Protein AF-A0A954BVC9-F1 (afdb_monomer)

Foldseek 3Di:
DDDDDDPPPVVCVVVVVPDDPDPADLQQQLVVLQVVLVVCVVVVNLVSSLVSLVVSFVSLWDDPPPPDFGRQQQSSLLSNLQSCVLVVNLVSSVVSLVSNLPAPCPVLFWHNVPPSSDSVNSNQFQEKEKEFAFWAWFWFQDFVQSQATAIGAGDDQFQWKWKDKQNHTPGTWTFRGFRSCSVQDRRNHGDVSCVVGQHPPVVVDPPHAQNPPVVVVVVVVPPDDADPVRDDDPDDPCPDDCPVRHDVRVPDNDNDDRDHDRVHGRTITIDTDHDDAAKMFMKMWTAGSVRHTPVVLIDTRDIWGRHPGHHTYHYHYSCPDDDPPPPVVVVVPPPCPPDD

Sequence (340 aa):
MNHGKGGGVASAYFFSERQKFWMGDPYERAYNSWYLGMLYFELGNREDAMACFKNAMFVDTGDIEAGQYAADWVPAFIMRTRCFLDRGDEDGAKMVLDELNRLPKDEANFDPDCPWFTLDAQRDANTVMMIELGEGPYFTAEGNYGSVRATNQGEYAESLAQVWVDGEPLGQAYRIGDTFFQAITRGGRVMDDILKGKAIAKTAGIVTGAAAMHVGRKLLEHGAKKDSKGNVIAGAVVLGVGAAVLLASLLMNAEADTRGDVLLPGETHLMMAKLPPGKHTVEVRYYDGYGRELRDMRQQNVPLEVPERGDATLLLRSKPRYVVPDSDVWRNENPYAGMK

Radius of gyration: 23.52 Å; Cα contacts (8 Å, |Δi|>4): 548; chains: 1; bounding box: 84×61×71 Å

pLDDT: mean 70.05, std 26.4, range [23.83, 98.38]

Solvent-accessible surface area (backbone atoms only — not comparable to full-atom values): 19659 Å² total; per-residue (Å²): 136,89,84,90,85,86,75,72,63,65,59,54,55,67,60,57,73,80,66,65,78,84,77,65,58,47,47,57,43,15,49,54,28,34,55,53,13,51,53,27,45,76,73,66,38,43,68,63,12,34,52,22,14,51,47,15,40,54,49,31,30,47,77,81,87,76,81,77,59,54,50,69,63,41,64,29,49,56,54,35,27,49,42,23,50,69,71,69,34,58,68,61,21,44,54,45,39,55,52,62,69,67,45,84,72,47,65,76,39,25,49,75,82,45,72,69,70,37,66,68,52,47,69,63,34,39,33,42,36,42,39,30,34,53,34,14,36,48,51,43,57,35,70,55,83,27,40,29,50,30,68,38,74,41,82,58,66,65,47,49,42,36,38,27,49,76,86,43,79,76,45,73,39,37,45,37,30,26,40,40,51,40,70,51,24,41,31,84,38,70,38,66,64,52,75,76,38,72,40,77,62,71,79,89,64,84,59,53,58,63,61,44,64,66,53,53,54,57,56,63,74,73,66,82,81,73,53,101,80,74,56,85,74,89,67,80,81,84,72,88,91,67,78,79,65,64,69,72,45,77,76,54,93,50,72,34,79,45,82,74,69,68,84,41,41,23,29,38,23,44,40,72,39,69,70,75,62,43,84,45,33,36,32,41,43,33,18,28,59,83,71,48,71,41,72,91,45,45,44,69,74,41,79,41,66,31,48,93,69,61,71,23,77,43,81,45,52,55,66,83,70,83,70,80,76,90,47,84,72,56,72,82,66,53,89,66,82,77,78,126

Mean predicted aligned error: 13.94 Å

Structure (mmCIF, N/CA/C/O backbone):
data_AF-A0A954BVC9-F1
#
_entry.id   AF-A0A954BVC9-F1
#
loop_
_atom_site.group_PDB
_atom_site.id
_atom_site.type_symbol
_atom_site.label_atom_id
_atom_site.label_alt_id
_atom_site.label_comp_id
_atom_site.label_asym_id
_atom_site.label_entity_id
_atom_site.label_seq_id
_atom_site.pdbx_PDB_ins_code
_atom_site.Cartn_x
_atom_site.Cartn_y
_atom_site.Cartn_z
_atom_site.occupancy
_atom_site.B_iso_or_equiv
_atom_site.auth_seq_id
_atom_site.auth_comp_id
_atom_site.auth_asym_id
_atom_site.auth_atom_id
_atom_site.pdbx_PDB_model_num
ATOM 1 N N . MET A 1 1 ? 61.326 -1.886 -11.639 1.00 30.00 1 MET A N 1
ATOM 2 C CA . MET A 1 1 ? 60.544 -2.110 -12.874 1.00 30.00 1 MET A CA 1
ATOM 3 C C . MET A 1 1 ? 60.195 -3.589 -12.969 1.00 30.00 1 MET A C 1
ATOM 5 O O . MET A 1 1 ? 61.079 -4.402 -12.759 1.00 30.00 1 MET A O 1
ATOM 9 N N . ASN A 1 2 ? 58.921 -3.869 -13.261 1.00 32.84 2 ASN A N 1
ATOM 10 C CA . ASN A 1 2 ? 58.288 -5.136 -13.660 1.00 32.84 2 ASN A CA 1
ATOM 11 C C . ASN A 1 2 ? 58.394 -6.394 -12.775 1.00 32.84 2 ASN A C 1
ATOM 13 O O . ASN A 1 2 ? 59.337 -7.166 -12.879 1.00 32.84 2 ASN A O 1
ATOM 17 N N . HIS A 1 3 ? 57.278 -6.705 -12.104 1.00 29.08 3 HIS A N 1
ATOM 18 C CA . HIS A 1 3 ? 56.750 -8.071 -12.041 1.00 29.08 3 HIS A CA 1
ATOM 19 C C . HIS A 1 3 ? 55.287 -8.064 -12.503 1.00 29.08 3 HIS A C 1
ATOM 21 O O . HIS A 1 3 ? 54.451 -7.356 -11.945 1.00 29.08 3 HIS A O 1
ATOM 27 N N . GLY A 1 4 ? 55.007 -8.819 -13.567 1.00 34.09 4 GLY A N 1
ATOM 28 C CA . GLY A 1 4 ? 53.690 -8.932 -14.182 1.00 34.09 4 GLY A CA 1
ATOM 29 C C . GLY A 1 4 ? 52.693 -9.691 -13.305 1.00 34.09 4 GLY A C 1
ATOM 30 O O . GLY A 1 4 ? 52.981 -10.775 -12.806 1.00 34.09 4 GLY A O 1
ATOM 31 N N . LYS A 1 5 ? 51.493 -9.124 -13.167 1.00 34.28 5 LYS A N 1
ATOM 32 C CA . LYS A 1 5 ? 50.284 -9.788 -12.669 1.00 34.28 5 LYS A CA 1
ATOM 33 C C . LYS A 1 5 ? 49.179 -9.570 -13.700 1.00 34.28 5 LYS A C 1
ATOM 35 O O . LYS A 1 5 ? 48.555 -8.519 -13.716 1.00 34.28 5 LYS A O 1
ATOM 40 N N . GLY A 1 6 ? 48.974 -10.552 -14.574 1.00 32.56 6 GLY A N 1
ATOM 41 C CA . GLY A 1 6 ? 47.955 -10.507 -15.632 1.00 32.56 6 GLY A CA 1
ATOM 42 C C . GLY A 1 6 ? 47.095 -11.768 -15.734 1.00 32.56 6 GLY A C 1
ATOM 43 O O . GLY A 1 6 ? 46.446 -11.961 -16.750 1.00 32.56 6 GLY A O 1
ATOM 44 N N . GLY A 1 7 ? 47.109 -12.648 -14.724 1.00 29.69 7 GLY A N 1
ATOM 45 C CA . GLY A 1 7 ? 46.443 -13.960 -14.802 1.00 29.69 7 GLY A CA 1
ATOM 46 C C . GLY A 1 7 ? 45.237 -14.173 -13.881 1.00 29.69 7 GLY A C 1
ATOM 47 O O . GLY A 1 7 ? 44.510 -15.137 -14.073 1.00 29.69 7 GLY A O 1
ATOM 48 N N . GLY A 1 8 ? 45.010 -13.312 -12.880 1.00 30.08 8 GLY A N 1
ATOM 49 C CA . GLY A 1 8 ? 43.996 -13.560 -11.837 1.00 30.08 8 GLY A CA 1
ATOM 50 C C . GLY A 1 8 ? 42.662 -12.831 -12.015 1.00 30.08 8 GLY A C 1
ATOM 51 O O . GLY A 1 8 ? 41.696 -13.164 -11.342 1.00 30.08 8 GLY A O 1
ATOM 52 N N . VAL A 1 9 ? 42.601 -11.829 -12.895 1.00 37.75 9 VAL A N 1
ATOM 53 C CA . VAL A 1 9 ? 41.417 -10.960 -13.013 1.00 37.75 9 VAL A CA 1
ATOM 54 C C . VAL A 1 9 ? 40.436 -11.508 -14.052 1.00 37.75 9 VAL A C 1
ATOM 56 O O . VAL A 1 9 ? 39.234 -11.491 -13.831 1.00 37.75 9 VAL A O 1
ATOM 59 N N . ALA A 1 10 ? 40.934 -12.092 -15.146 1.00 33.12 10 ALA A N 1
ATOM 60 C CA . ALA A 1 10 ? 40.085 -12.621 -16.214 1.00 33.12 10 ALA A CA 1
ATOM 61 C C . ALA A 1 10 ? 39.280 -13.865 -15.787 1.00 33.12 10 ALA A C 1
ATOM 63 O O . ALA A 1 10 ? 38.112 -13.984 -16.140 1.00 33.12 10 ALA A O 1
ATOM 64 N N . SER A 1 11 ? 39.845 -14.763 -14.973 1.00 32.75 11 SER A N 1
ATOM 65 C CA . SER A 1 11 ? 39.117 -15.945 -14.482 1.00 32.75 11 SER A CA 1
ATOM 66 C C . SER A 1 11 ? 38.037 -15.600 -13.449 1.00 32.75 11 SER A C 1
ATOM 68 O O . SER A 1 11 ? 37.001 -16.258 -13.419 1.00 32.75 11 SER A O 1
ATOM 70 N N . ALA A 1 12 ? 38.232 -14.544 -12.651 1.00 32.81 12 ALA A N 1
ATOM 71 C CA . ALA A 1 12 ? 37.236 -14.057 -11.695 1.00 32.81 12 ALA A CA 1
ATOM 72 C C . ALA A 1 12 ? 36.035 -13.377 -12.384 1.00 32.81 12 ALA A C 1
ATOM 74 O O . ALA A 1 12 ? 34.906 -13.501 -11.910 1.00 32.81 12 ALA A O 1
ATOM 75 N N . TYR A 1 13 ? 36.245 -12.734 -13.538 1.00 32.69 13 TYR A N 1
ATOM 76 C CA . TYR A 1 13 ? 35.146 -12.211 -14.358 1.00 32.69 13 TYR A CA 1
ATOM 77 C C . TYR A 1 13 ? 34.365 -13.341 -15.049 1.00 32.69 13 TYR A C 1
ATOM 79 O O . TYR A 1 13 ? 33.143 -13.364 -14.972 1.00 32.69 13 TYR A O 1
ATOM 87 N N . PHE A 1 14 ? 35.045 -14.350 -15.605 1.00 32.62 14 PHE A N 1
ATOM 88 C CA . PHE A 1 14 ? 34.373 -15.448 -16.320 1.00 32.62 14 PHE A CA 1
ATOM 89 C C . PHE A 1 14 ? 33.592 -16.428 -15.424 1.00 32.62 14 PHE A C 1
ATOM 91 O O . PHE A 1 14 ? 32.647 -17.056 -15.898 1.00 32.62 14 PHE A O 1
ATOM 98 N N . PHE A 1 15 ? 33.953 -16.574 -14.142 1.00 29.52 15 PHE A N 1
ATOM 99 C CA . PHE A 1 15 ? 33.220 -17.435 -13.199 1.00 29.52 15 PHE A CA 1
ATOM 100 C C . PHE A 1 15 ? 32.165 -16.700 -12.357 1.00 29.52 15 PHE A C 1
ATOM 102 O O . PHE A 1 15 ? 31.275 -17.359 -11.823 1.00 29.52 15 PHE A O 1
ATOM 109 N N . SER A 1 16 ? 32.218 -15.368 -12.241 1.00 35.84 16 SER A N 1
ATOM 110 C CA . SER A 1 16 ? 31.227 -14.613 -11.450 1.00 35.84 16 SER A CA 1
ATOM 111 C C . SER A 1 16 ? 29.931 -14.318 -12.211 1.00 35.84 16 SER A C 1
ATOM 113 O O . SER A 1 16 ? 28.889 -14.125 -11.588 1.00 35.84 16 SER A O 1
ATOM 115 N N . GLU A 1 17 ? 29.966 -14.344 -13.543 1.00 34.50 17 GLU A N 1
ATOM 116 C CA . GLU A 1 17 ? 28.817 -13.994 -14.387 1.00 34.50 17 GLU A CA 1
ATOM 117 C C . GLU A 1 17 ? 27.830 -15.161 -14.578 1.00 34.50 17 GLU A C 1
ATOM 119 O O . GLU A 1 17 ? 26.647 -14.947 -14.824 1.00 34.50 17 GLU A O 1
ATOM 124 N N . ARG A 1 18 ? 28.275 -16.415 -14.392 1.00 33.53 18 ARG A N 1
ATOM 125 C CA . ARG A 1 18 ? 27.479 -17.613 -14.728 1.00 33.53 18 ARG A CA 1
ATOM 126 C C . ARG A 1 18 ? 26.722 -18.258 -13.560 1.00 33.53 18 ARG A C 1
ATOM 128 O O . ARG A 1 18 ? 26.050 -19.263 -13.767 1.00 33.53 18 ARG A O 1
ATOM 135 N N . GLN A 1 19 ? 26.813 -17.714 -12.343 1.00 39.06 19 GLN A N 1
ATOM 136 C CA . GLN A 1 19 ? 26.130 -18.286 -11.172 1.00 39.06 19 GLN A CA 1
ATOM 137 C C . GLN A 1 19 ? 25.756 -17.244 -10.101 1.00 39.06 19 GLN A C 1
ATOM 139 O O . GLN A 1 19 ? 25.899 -17.479 -8.903 1.00 39.06 19 GLN A O 1
ATOM 144 N N . LYS A 1 20 ? 25.226 -16.079 -10.496 1.00 47.69 20 LYS A N 1
ATOM 145 C CA . LYS A 1 20 ? 24.401 -15.309 -9.554 1.00 47.69 20 LYS A CA 1
ATOM 146 C C . LYS A 1 20 ? 23.067 -16.037 -9.411 1.00 47.69 20 LYS A C 1
ATOM 148 O O . LYS A 1 20 ? 22.270 -16.060 -10.349 1.00 47.69 20 LYS A O 1
ATOM 153 N N . PHE A 1 21 ? 22.832 -16.648 -8.249 1.00 61.22 21 PHE A N 1
ATOM 154 C CA . PHE A 1 21 ? 21.472 -16.990 -7.849 1.00 61.22 21 PHE A CA 1
ATOM 155 C C . PHE A 1 21 ? 20.665 -15.694 -7.895 1.00 61.22 21 PHE A C 1
ATOM 157 O O . PHE A 1 21 ? 21.017 -14.714 -7.236 1.00 61.22 21 PHE A O 1
ATOM 164 N N . TRP A 1 22 ? 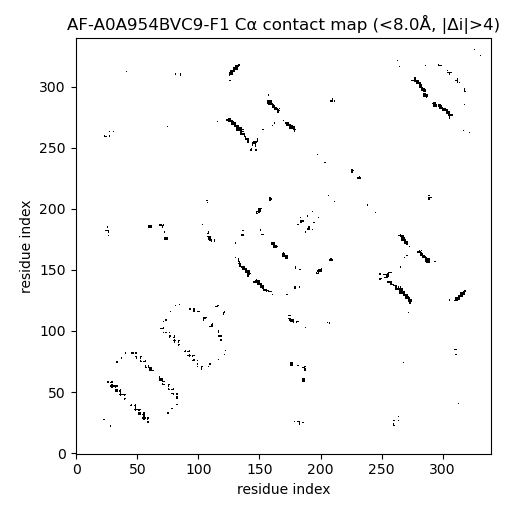19.651 -15.666 -8.752 1.00 64.88 22 TRP A N 1
ATOM 165 C CA . TRP A 1 22 ? 18.712 -14.560 -8.785 1.00 64.88 22 TRP A CA 1
ATOM 166 C C . TRP A 1 22 ? 17.999 -14.548 -7.430 1.00 64.88 22 TRP A C 1
ATOM 168 O O . TRP A 1 22 ? 17.555 -15.598 -6.967 1.00 64.88 22 TRP A O 1
ATOM 178 N N . MET A 1 23 ? 17.936 -13.382 -6.788 1.00 75.12 23 MET A N 1
ATOM 179 C CA . MET A 1 23 ? 17.252 -13.171 -5.500 1.00 75.12 23 MET A CA 1
ATOM 180 C C . MET A 1 23 ? 16.168 -12.090 -5.581 1.00 75.12 23 MET A C 1
ATOM 182 O O . MET A 1 23 ? 15.502 -11.828 -4.582 1.00 75.12 23 MET A O 1
ATOM 186 N N . GLY A 1 24 ? 16.038 -11.447 -6.740 1.00 79.56 24 GLY A N 1
ATOM 187 C CA . GLY A 1 24 ? 15.121 -10.348 -6.992 1.00 79.56 24 GLY A CA 1
ATOM 188 C C . GLY A 1 24 ? 15.798 -9.007 -7.067 1.00 79.56 24 GLY A C 1
ATOM 189 O O . GLY A 1 24 ? 16.790 -8.748 -6.373 1.00 79.56 24 GLY A O 1
ATOM 190 N N . ASP A 1 25 ? 15.225 -8.160 -7.910 1.00 79.56 25 ASP A N 1
ATOM 191 C CA . ASP A 1 25 ? 15.481 -6.735 -7.885 1.00 79.56 25 ASP A CA 1
ATOM 192 C C . ASP A 1 25 ? 15.029 -6.168 -6.521 1.00 79.56 25 ASP A C 1
ATOM 194 O O . ASP A 1 25 ? 14.204 -6.772 -5.821 1.00 79.56 25 ASP A O 1
ATOM 198 N N . PRO A 1 26 ? 15.589 -5.028 -6.076 1.00 83.25 26 PRO A N 1
ATOM 199 C CA . PRO A 1 26 ? 15.303 -4.471 -4.753 1.00 83.25 26 PRO A CA 1
ATOM 200 C C . PRO A 1 26 ? 13.806 -4.339 -4.434 1.00 83.25 26 PRO A C 1
ATOM 202 O O . PRO A 1 26 ? 13.380 -4.779 -3.366 1.00 83.25 26 PRO A O 1
ATOM 205 N N . TYR A 1 27 ? 13.003 -3.835 -5.376 1.00 83.88 27 TYR A N 1
ATOM 206 C CA . TYR A 1 27 ? 11.560 -3.674 -5.188 1.00 83.88 27 TYR A CA 1
ATOM 207 C C . TYR A 1 27 ? 10.840 -5.021 -4.979 1.00 83.88 27 TYR A C 1
ATOM 209 O O . TYR A 1 27 ? 9.998 -5.140 -4.093 1.00 83.88 27 TYR A O 1
ATOM 217 N N . GLU A 1 28 ? 11.221 -6.077 -5.706 1.00 88.44 28 GLU A N 1
ATOM 218 C CA . GLU A 1 28 ? 10.624 -7.419 -5.577 1.00 88.44 28 GLU A CA 1
ATOM 219 C C . GLU A 1 28 ? 10.918 -8.015 -4.201 1.00 88.44 28 GLU A C 1
ATOM 221 O O . GLU A 1 28 ? 10.067 -8.611 -3.541 1.00 88.44 28 GLU A O 1
ATOM 226 N N . ARG A 1 29 ? 12.141 -7.808 -3.715 1.00 89.12 29 ARG A N 1
ATOM 227 C CA . ARG A 1 29 ? 12.549 -8.229 -2.373 1.00 89.12 29 ARG A CA 1
ATOM 228 C C . ARG A 1 29 ? 11.853 -7.419 -1.276 1.00 89.12 29 ARG A C 1
ATOM 230 O O . ARG A 1 29 ? 11.568 -7.977 -0.209 1.00 89.12 29 ARG A O 1
ATOM 237 N N . ALA A 1 30 ? 11.576 -6.138 -1.519 1.00 90.50 30 ALA A N 1
ATOM 238 C CA . ALA A 1 30 ? 10.781 -5.306 -0.621 1.00 90.50 30 ALA A CA 1
ATOM 239 C C . ALA A 1 30 ? 9.335 -5.821 -0.538 1.00 90.50 30 ALA A C 1
ATOM 241 O O . ALA A 1 30 ? 8.859 -6.076 0.571 1.00 90.50 30 ALA A O 1
ATOM 242 N N . TYR A 1 31 ? 8.697 -6.108 -1.679 1.00 93.19 31 TYR A N 1
ATOM 243 C CA . TYR A 1 31 ? 7.374 -6.742 -1.743 1.00 93.19 31 TYR A CA 1
ATOM 244 C C . TYR A 1 31 ? 7.333 -8.086 -1.015 1.00 93.19 31 TYR A C 1
ATOM 246 O O . TYR A 1 31 ? 6.477 -8.289 -0.158 1.00 93.19 31 TYR A O 1
ATOM 254 N N . ASN A 1 32 ? 8.298 -8.974 -1.265 1.00 93.50 32 ASN A N 1
ATOM 255 C CA . ASN A 1 32 ? 8.388 -10.263 -0.572 1.00 93.50 32 ASN A CA 1
ATOM 256 C C . ASN A 1 32 ? 8.467 -10.102 0.952 1.00 93.50 32 ASN A C 1
ATOM 258 O O . ASN A 1 32 ? 7.791 -10.811 1.699 1.00 93.50 32 ASN A O 1
ATOM 262 N N . SER A 1 33 ? 9.266 -9.139 1.420 1.00 94.62 33 SER A N 1
ATOM 263 C CA . SER A 1 33 ? 9.373 -8.834 2.849 1.00 94.62 33 SER A CA 1
ATOM 264 C C . SER A 1 33 ? 8.059 -8.290 3.403 1.00 94.62 33 SER A C 1
ATOM 266 O O . SER A 1 33 ? 7.655 -8.654 4.502 1.00 94.62 33 SER A O 1
ATOM 268 N N . TRP A 1 34 ? 7.362 -7.444 2.652 1.00 96.12 34 TRP A N 1
ATOM 269 C CA . TRP A 1 34 ? 6.094 -6.869 3.081 1.00 96.12 34 TRP A CA 1
ATOM 270 C C . TRP A 1 34 ? 4.953 -7.880 3.099 1.00 96.12 34 TRP A C 1
ATOM 272 O O . TRP A 1 34 ? 4.255 -7.937 4.104 1.00 96.12 34 TRP A O 1
ATOM 282 N N . TYR A 1 35 ?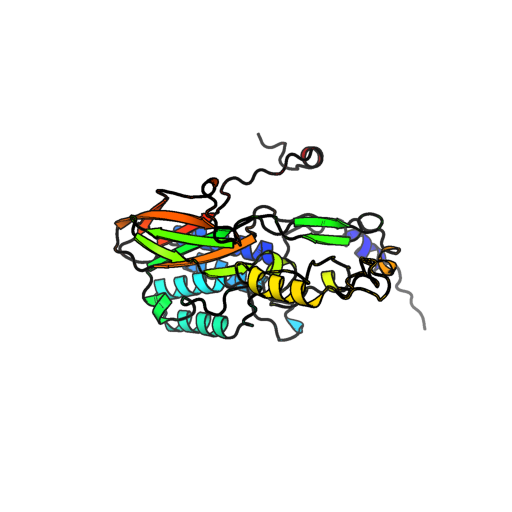 4.807 -8.734 2.082 1.00 96.31 35 TYR A N 1
ATOM 283 C CA . TYR A 1 35 ? 3.818 -9.816 2.103 1.00 96.31 35 TYR A CA 1
ATOM 284 C C . TYR A 1 35 ? 4.049 -10.762 3.280 1.00 96.31 35 TYR A C 1
ATOM 286 O O . TYR A 1 35 ? 3.106 -11.113 3.985 1.00 96.31 35 TYR A O 1
ATOM 294 N N . LEU A 1 36 ? 5.305 -11.125 3.556 1.00 96.12 36 LEU A N 1
ATOM 295 C CA . LEU A 1 36 ? 5.632 -11.912 4.742 1.00 96.12 36 LEU A CA 1
ATOM 296 C C . LEU A 1 36 ? 5.266 -11.167 6.037 1.00 96.12 36 LEU A C 1
ATOM 298 O O . LEU A 1 36 ? 4.715 -11.761 6.963 1.00 96.12 36 LEU A O 1
ATOM 302 N N . GLY A 1 37 ? 5.516 -9.857 6.087 1.00 96.62 37 GLY A N 1
ATOM 303 C CA . GLY A 1 37 ? 5.100 -9.002 7.195 1.00 96.62 37 GLY A CA 1
ATOM 304 C C . GLY A 1 37 ? 3.584 -8.966 7.387 1.00 96.62 37 GLY A C 1
ATOM 305 O O . GLY A 1 37 ? 3.126 -9.069 8.522 1.00 96.62 37 GLY A O 1
ATOM 306 N N . MET A 1 38 ? 2.807 -8.890 6.303 1.00 96.19 38 MET A N 1
ATOM 307 C CA . MET A 1 38 ? 1.342 -8.955 6.332 1.00 96.19 38 MET A CA 1
ATOM 308 C C . MET A 1 38 ? 0.858 -10.286 6.910 1.00 96.19 38 MET A C 1
ATOM 310 O O . MET A 1 38 ? 0.012 -10.280 7.797 1.00 96.19 38 MET A O 1
ATOM 314 N N . LEU A 1 39 ? 1.452 -11.414 6.505 1.00 95.62 39 LEU A N 1
ATOM 315 C CA . LEU A 1 39 ? 1.118 -12.731 7.062 1.00 95.62 39 LEU A CA 1
ATOM 316 C C . LEU A 1 39 ? 1.408 -12.809 8.566 1.00 95.62 39 LEU A C 1
ATOM 318 O O . LEU A 1 39 ? 0.577 -13.284 9.339 1.00 95.62 39 LEU A O 1
ATOM 322 N N . TYR A 1 40 ? 2.566 -12.315 9.013 1.00 95.94 40 TYR A N 1
ATOM 323 C CA . TYR A 1 40 ? 2.865 -12.251 10.445 1.00 95.94 40 TYR A CA 1
ATOM 324 C C . TYR A 1 40 ? 1.912 -11.317 11.192 1.00 95.94 40 TYR A C 1
ATOM 326 O O . TYR A 1 40 ? 1.519 -11.618 12.320 1.00 95.94 40 TYR A O 1
ATOM 334 N N . PHE A 1 41 ? 1.511 -10.209 10.571 1.00 94.12 41 PHE A N 1
ATOM 335 C CA . PHE A 1 41 ? 0.529 -9.295 11.135 1.00 94.12 41 PHE A CA 1
ATOM 336 C C . PHE A 1 41 ? -0.838 -9.984 11.275 1.00 94.12 41 PHE A C 1
ATOM 338 O O . PHE A 1 41 ? -1.441 -9.951 12.342 1.00 94.12 41 PHE A O 1
ATOM 345 N N . GLU A 1 42 ? -1.312 -10.708 10.273 1.00 90.50 42 GLU A N 1
ATOM 346 C CA . GLU A 1 42 ? -2.576 -11.449 10.368 1.00 90.50 42 GLU A CA 1
ATOM 347 C C . GLU A 1 42 ? -2.533 -12.561 11.426 1.00 90.50 42 GLU A C 1
ATOM 349 O O . GLU A 1 42 ? -3.512 -12.792 12.132 1.00 90.50 42 GLU A O 1
ATOM 354 N N . LEU A 1 43 ? -1.372 -13.195 11.617 1.00 91.25 43 LEU A N 1
ATOM 355 C CA . LEU A 1 43 ? -1.162 -14.233 12.632 1.00 91.25 43 LEU A CA 1
ATOM 356 C C . LEU A 1 43 ? -0.975 -13.696 14.064 1.00 91.25 43 LEU A C 1
ATOM 358 O O . LEU A 1 43 ? -0.825 -14.489 14.992 1.00 91.25 43 LEU A O 1
ATOM 362 N N . GLY A 1 44 ? -0.960 -12.376 14.271 1.00 90.00 44 GLY A N 1
ATOM 363 C CA . GLY A 1 44 ? -0.725 -11.781 15.595 1.00 90.00 44 GLY A CA 1
ATOM 364 C C . GLY A 1 44 ? 0.755 -11.588 15.965 1.00 90.00 44 GLY A C 1
ATOM 365 O O . GLY A 1 44 ? 1.057 -11.019 17.013 1.00 90.00 44 GLY A O 1
ATOM 366 N N . ASN A 1 45 ? 1.696 -11.989 15.107 1.00 93.31 45 ASN A N 1
ATOM 367 C CA . ASN A 1 45 ? 3.140 -11.907 15.351 1.00 93.31 45 ASN A CA 1
ATOM 368 C C . ASN A 1 45 ? 3.689 -10.514 14.998 1.00 93.31 45 ASN A C 1
ATOM 370 O O . ASN A 1 45 ? 4.408 -10.322 14.018 1.00 93.31 45 ASN A O 1
ATOM 374 N N . ARG A 1 46 ? 3.336 -9.509 15.807 1.00 91.88 46 ARG A N 1
ATOM 375 C CA . ARG A 1 46 ? 3.636 -8.085 15.544 1.00 91.88 46 ARG A CA 1
ATOM 376 C C . ARG A 1 46 ? 5.128 -7.755 15.460 1.00 91.88 46 ARG A C 1
ATOM 378 O O . ARG A 1 46 ? 5.500 -6.900 14.661 1.00 91.88 46 ARG A O 1
ATOM 385 N N . GLU A 1 47 ? 5.975 -8.409 16.257 1.00 92.75 47 GLU A N 1
ATOM 386 C CA . GLU A 1 47 ? 7.429 -8.172 16.244 1.00 92.75 47 GLU A CA 1
ATOM 387 C C . GLU A 1 47 ? 8.071 -8.674 14.944 1.00 92.75 47 GLU A C 1
ATOM 389 O O . GLU A 1 47 ? 8.823 -7.937 14.303 1.00 92.75 47 GLU A O 1
ATOM 394 N N . ASP A 1 48 ? 7.712 -9.886 14.509 1.00 96.12 48 ASP A N 1
ATOM 395 C CA . ASP A 1 48 ? 8.184 -10.457 13.242 1.00 96.12 48 ASP A CA 1
ATOM 396 C C . ASP A 1 48 ? 7.660 -9.644 12.054 1.00 96.12 48 ASP A C 1
ATOM 398 O O . ASP A 1 48 ? 8.413 -9.326 11.131 1.00 96.12 48 ASP A O 1
ATOM 402 N N . ALA A 1 49 ? 6.393 -9.220 12.113 1.00 96.81 49 ALA A N 1
ATOM 403 C CA . ALA A 1 49 ? 5.805 -8.320 11.127 1.00 96.81 49 ALA A CA 1
ATOM 404 C C . ALA A 1 49 ? 6.578 -6.995 11.047 1.00 96.81 49 ALA A C 1
ATOM 406 O O . ALA A 1 49 ? 6.984 -6.567 9.968 1.00 96.81 49 ALA A O 1
ATOM 407 N N . MET A 1 50 ? 6.866 -6.373 12.194 1.00 95.31 50 MET A N 1
ATOM 408 C CA . MET A 1 50 ? 7.613 -5.117 12.261 1.00 95.31 50 MET A CA 1
ATOM 409 C C . MET A 1 50 ? 9.034 -5.264 11.700 1.00 95.31 50 MET A C 1
ATOM 411 O O . MET A 1 50 ? 9.512 -4.367 10.999 1.00 95.31 50 MET A O 1
ATOM 415 N N . ALA A 1 51 ? 9.707 -6.387 11.971 1.00 94.00 51 ALA A N 1
ATOM 416 C CA . ALA A 1 51 ? 11.012 -6.695 11.395 1.00 94.00 51 ALA A CA 1
ATOM 417 C C . ALA A 1 51 ? 10.938 -6.843 9.867 1.00 94.00 51 ALA A C 1
ATOM 419 O O . ALA A 1 51 ? 11.784 -6.296 9.158 1.00 94.00 51 ALA A O 1
ATOM 420 N N . CYS A 1 52 ? 9.900 -7.508 9.360 1.00 96.81 52 CYS A N 1
ATOM 421 C CA . CYS A 1 52 ? 9.652 -7.668 7.930 1.00 96.81 52 CYS A CA 1
ATOM 422 C C . CYS A 1 52 ? 9.388 -6.327 7.230 1.00 96.81 52 CYS A C 1
ATOM 424 O O . CYS A 1 52 ? 10.021 -6.032 6.216 1.00 96.81 52 CYS A O 1
ATOM 426 N N . PHE A 1 53 ? 8.541 -5.463 7.799 1.00 95.88 53 PHE A N 1
ATOM 427 C CA . PHE A 1 53 ? 8.280 -4.130 7.242 1.00 95.88 53 PHE A CA 1
ATOM 428 C C . PHE A 1 53 ? 9.519 -3.233 7.285 1.00 95.88 53 PHE A C 1
ATOM 430 O O . PHE A 1 53 ? 9.816 -2.534 6.320 1.00 95.88 53 PHE A O 1
ATOM 437 N N . LYS A 1 54 ? 10.311 -3.300 8.361 1.00 92.50 54 LYS A N 1
ATOM 438 C CA . LYS A 1 54 ? 11.607 -2.613 8.420 1.00 92.50 54 LYS A CA 1
ATOM 439 C C . LYS A 1 54 ? 12.576 -3.141 7.356 1.00 92.50 54 LYS A C 1
ATOM 441 O O . LYS A 1 54 ? 13.308 -2.351 6.765 1.00 92.50 54 LYS A O 1
ATOM 446 N N . ASN A 1 55 ? 12.591 -4.451 7.107 1.00 90.31 55 ASN A N 1
ATOM 447 C CA . ASN A 1 55 ? 13.416 -5.039 6.055 1.00 90.31 55 ASN A CA 1
ATOM 448 C C . ASN A 1 55 ? 12.971 -4.576 4.664 1.00 90.31 55 ASN A C 1
ATOM 450 O O . ASN A 1 55 ? 13.825 -4.246 3.850 1.00 90.31 55 ASN A O 1
ATOM 454 N N . ALA A 1 56 ? 11.662 -4.481 4.415 1.00 90.69 56 ALA A N 1
ATOM 455 C CA . ALA A 1 56 ? 11.135 -3.924 3.173 1.00 90.69 56 ALA A CA 1
ATOM 456 C C . ALA A 1 56 ? 11.647 -2.494 2.934 1.00 90.69 56 ALA A C 1
ATOM 458 O O . ALA A 1 56 ? 12.212 -2.226 1.879 1.00 90.69 56 ALA A O 1
ATOM 459 N N . MET A 1 57 ? 11.567 -1.624 3.951 1.00 87.19 57 MET A N 1
ATOM 460 C CA . MET A 1 57 ? 12.130 -0.267 3.890 1.00 87.19 57 MET A CA 1
ATOM 461 C C . MET A 1 57 ? 13.647 -0.278 3.634 1.00 87.19 57 MET A C 1
ATOM 463 O O . MET A 1 57 ? 14.162 0.530 2.872 1.00 87.19 57 MET A O 1
ATOM 467 N N . PHE A 1 58 ? 14.395 -1.185 4.269 1.00 82.88 58 PHE A N 1
ATOM 468 C CA . PHE A 1 58 ? 15.850 -1.244 4.107 1.00 82.88 58 PHE A CA 1
ATOM 469 C C . PHE A 1 58 ? 16.267 -1.714 2.711 1.00 82.88 58 PHE A C 1
ATOM 471 O O . PHE A 1 58 ? 17.182 -1.148 2.123 1.00 82.88 58 PHE A O 1
ATOM 478 N N . VAL A 1 59 ? 15.620 -2.744 2.167 1.00 78.56 59 VAL A N 1
ATOM 479 C CA . VAL A 1 59 ? 15.973 -3.275 0.843 1.00 78.56 59 VAL A CA 1
ATOM 480 C C . VAL A 1 59 ? 15.643 -2.279 -0.269 1.00 78.56 59 VAL A C 1
ATOM 482 O O . VAL A 1 59 ? 16.371 -2.223 -1.259 1.00 78.56 59 VAL A O 1
ATOM 485 N N . ASP A 1 60 ? 14.608 -1.469 -0.065 1.00 65.25 60 ASP A N 1
ATOM 486 C CA . ASP A 1 60 ? 14.236 -0.355 -0.936 1.00 65.25 60 ASP A CA 1
ATOM 487 C C . ASP A 1 60 ? 15.307 0.760 -0.977 1.00 65.25 60 ASP A C 1
ATOM 489 O O . ASP A 1 60 ? 15.507 1.433 -1.990 1.00 65.25 60 ASP A O 1
ATOM 493 N N . THR A 1 61 ? 16.092 0.922 0.097 1.00 65.06 61 THR A N 1
ATOM 494 C CA . THR A 1 61 ? 17.122 1.972 0.152 1.00 65.06 61 THR A CA 1
ATOM 495 C C . THR A 1 61 ? 18.276 1.753 -0.842 1.00 65.06 61 THR A C 1
ATOM 497 O O . THR A 1 61 ? 18.695 0.630 -1.152 1.00 65.06 61 THR A O 1
ATOM 500 N N . GLY A 1 62 ? 18.799 2.868 -1.368 1.00 53.25 62 GLY A N 1
ATOM 501 C CA . GLY A 1 62 ? 19.965 2.963 -2.258 1.00 53.25 62 GLY A CA 1
ATOM 502 C C . GLY A 1 62 ? 21.288 2.455 -1.664 1.00 53.25 62 GLY A C 1
ATOM 503 O O . GLY A 1 62 ? 21.340 1.942 -0.551 1.00 53.25 62 GLY A O 1
ATOM 504 N N . ASP A 1 63 ? 22.380 2.579 -2.426 1.00 46.44 63 ASP A N 1
ATOM 505 C CA . ASP A 1 63 ? 23.728 2.260 -1.937 1.00 46.44 63 ASP A CA 1
ATOM 506 C C . ASP A 1 63 ? 24.139 3.209 -0.795 1.00 46.44 63 ASP A C 1
ATOM 508 O O . ASP A 1 63 ? 23.944 4.425 -0.870 1.00 46.44 63 ASP A O 1
ATOM 512 N N . ILE A 1 64 ? 24.689 2.638 0.274 1.00 44.72 64 ILE A N 1
ATOM 513 C CA . ILE A 1 64 ? 24.861 3.272 1.592 1.00 44.72 64 ILE A CA 1
ATOM 514 C C . ILE A 1 64 ? 25.958 4.358 1.552 1.00 44.72 64 ILE A C 1
ATOM 516 O O . ILE A 1 64 ? 25.986 5.258 2.393 1.00 44.72 64 ILE A O 1
ATOM 520 N N . GLU A 1 65 ? 26.841 4.324 0.550 1.00 42.19 65 GLU A N 1
ATOM 521 C CA . GLU A 1 65 ? 28.032 5.180 0.477 1.00 42.19 65 GLU A CA 1
ATOM 522 C C . GLU A 1 65 ? 27.754 6.661 0.146 1.00 42.19 65 GLU A C 1
ATOM 524 O O . GLU A 1 65 ? 28.565 7.513 0.507 1.00 42.19 65 GLU A O 1
ATOM 529 N N . ALA A 1 66 ? 26.625 7.012 -0.488 1.00 42.31 66 ALA A N 1
ATOM 530 C CA . ALA A 1 66 ? 26.375 8.394 -0.938 1.00 42.31 66 ALA A CA 1
ATOM 531 C C . ALA A 1 66 ? 25.575 9.271 0.050 1.00 42.31 66 ALA A C 1
ATOM 533 O O . ALA A 1 66 ? 25.293 10.431 -0.246 1.00 42.31 66 ALA A O 1
ATOM 534 N N . GLY A 1 67 ? 25.217 8.752 1.231 1.00 38.66 67 GLY A N 1
ATOM 535 C CA . GLY A 1 67 ? 24.702 9.553 2.353 1.00 38.66 67 GLY A CA 1
ATOM 536 C C . GLY A 1 67 ? 23.335 10.228 2.163 1.00 38.66 67 GLY A C 1
ATOM 537 O O . GLY A 1 67 ? 22.929 10.999 3.032 1.00 38.66 67 GLY A O 1
ATOM 538 N N . GLN A 1 68 ? 22.615 9.961 1.071 1.00 42.12 68 GLN A N 1
ATOM 539 C CA . GLN A 1 68 ? 21.285 10.520 0.810 1.00 42.12 68 GLN A CA 1
ATOM 540 C C . GLN A 1 68 ? 20.418 9.542 0.011 1.00 42.12 68 GLN A C 1
ATOM 542 O O . GLN A 1 68 ? 20.355 9.680 -1.200 1.00 42.12 68 GLN A O 1
ATOM 547 N N . TYR A 1 69 ? 19.725 8.600 0.663 1.00 50.97 69 TYR A N 1
ATOM 548 C CA . TYR A 1 69 ? 18.574 7.895 0.071 1.00 50.97 69 TYR A CA 1
ATOM 549 C C . TYR A 1 69 ? 17.573 7.528 1.172 1.00 50.97 69 TYR A C 1
ATOM 551 O O . TYR A 1 69 ? 17.963 6.957 2.191 1.00 50.97 69 TYR A O 1
ATOM 559 N N . ALA A 1 70 ? 16.299 7.867 0.972 1.00 55.50 70 ALA A N 1
ATOM 560 C CA . ALA A 1 70 ? 15.191 7.475 1.839 1.00 55.50 70 ALA A CA 1
ATOM 561 C C . ALA A 1 70 ? 14.376 6.390 1.124 1.00 55.50 70 ALA A C 1
ATOM 563 O O . ALA A 1 70 ? 14.173 6.502 -0.084 1.00 55.50 70 ALA A O 1
ATOM 564 N N . ALA A 1 71 ? 13.954 5.349 1.849 1.00 66.25 71 ALA A N 1
ATOM 565 C CA . ALA A 1 71 ? 12.984 4.383 1.331 1.00 66.25 71 ALA A CA 1
ATOM 566 C C . ALA A 1 71 ? 11.727 5.148 0.909 1.00 66.25 71 ALA A C 1
ATOM 568 O O . ALA A 1 71 ? 11.224 5.939 1.707 1.00 66.25 71 ALA A O 1
ATOM 569 N N . ASP A 1 72 ? 11.240 4.951 -0.311 1.00 71.44 72 ASP A N 1
ATOM 570 C CA . ASP A 1 72 ? 10.064 5.653 -0.827 1.00 71.44 72 ASP A CA 1
ATOM 571 C C . ASP A 1 72 ? 8.868 4.740 -1.095 1.00 71.44 72 ASP A C 1
ATOM 573 O O . ASP A 1 72 ? 7.818 5.197 -1.550 1.00 71.44 72 ASP A O 1
ATOM 577 N N . TRP A 1 73 ? 8.963 3.474 -0.688 1.00 84.88 73 TRP A N 1
ATOM 578 C CA . TRP A 1 73 ? 7.846 2.544 -0.735 1.00 84.88 73 TRP A CA 1
ATOM 579 C C . TRP A 1 73 ? 6.947 2.604 0.521 1.00 84.88 73 TRP A C 1
ATOM 581 O O . TRP A 1 73 ? 7.173 1.939 1.539 1.00 84.88 73 TRP A O 1
ATOM 591 N N . VAL A 1 74 ? 5.880 3.412 0.446 1.00 94.25 74 VAL A N 1
ATOM 592 C CA . VAL A 1 74 ? 4.969 3.749 1.564 1.00 94.25 74 VAL A CA 1
ATOM 593 C C . VAL A 1 74 ? 4.235 2.566 2.229 1.00 94.25 74 VAL A C 1
ATOM 595 O O . VAL A 1 74 ? 4.031 2.647 3.446 1.00 94.25 74 VAL A O 1
ATOM 598 N N . PRO A 1 75 ? 3.847 1.459 1.551 1.00 96.19 75 PRO A N 1
ATOM 599 C CA . PRO A 1 75 ? 3.122 0.358 2.202 1.00 96.19 75 PRO A CA 1
ATOM 600 C C . PRO A 1 75 ? 3.821 -0.200 3.446 1.00 96.19 75 PRO A C 1
ATOM 602 O O . PRO A 1 75 ? 3.163 -0.536 4.436 1.00 96.19 75 PRO A O 1
ATOM 605 N N . ALA A 1 76 ? 5.155 -0.245 3.434 1.00 95.50 76 ALA A N 1
ATOM 606 C CA . ALA A 1 76 ? 5.942 -0.687 4.577 1.00 95.50 76 ALA A CA 1
ATOM 607 C C . ALA A 1 76 ? 5.901 0.310 5.749 1.00 95.50 76 ALA A C 1
ATOM 609 O O . ALA A 1 76 ? 5.814 -0.114 6.903 1.00 95.50 76 ALA A O 1
ATOM 610 N N . PHE A 1 77 ? 5.900 1.619 5.474 1.00 96.56 77 PHE A N 1
ATOM 611 C CA . PHE A 1 77 ? 5.765 2.653 6.506 1.00 96.56 77 PHE A CA 1
ATOM 612 C C . PHE A 1 77 ? 4.420 2.543 7.220 1.00 96.56 77 PHE A C 1
ATOM 614 O O . PHE A 1 77 ? 4.387 2.505 8.447 1.00 96.56 77 PHE A O 1
ATOM 621 N N . ILE A 1 78 ? 3.327 2.419 6.460 1.00 97.50 78 ILE A N 1
ATOM 622 C CA . ILE A 1 78 ? 1.971 2.316 7.013 1.00 97.50 78 ILE A CA 1
ATOM 623 C C . ILE A 1 78 ? 1.863 1.118 7.952 1.00 97.50 78 ILE A C 1
ATOM 625 O O . ILE A 1 78 ? 1.485 1.276 9.112 1.00 97.50 78 ILE A O 1
ATOM 629 N N . MET A 1 79 ? 2.256 -0.072 7.495 1.00 97.62 79 MET A N 1
ATOM 630 C CA . MET A 1 79 ? 2.128 -1.277 8.314 1.00 97.62 79 MET A CA 1
ATOM 631 C C . MET A 1 79 ? 3.081 -1.294 9.510 1.00 97.62 79 MET A C 1
ATOM 633 O O . MET A 1 79 ? 2.720 -1.771 10.586 1.00 97.62 79 MET A O 1
ATOM 637 N N . ARG A 1 80 ? 4.270 -0.696 9.383 1.00 96.69 80 ARG A N 1
ATOM 638 C CA . ARG A 1 80 ? 5.170 -0.507 10.523 1.00 96.69 80 ARG A CA 1
ATOM 639 C C . ARG A 1 80 ? 4.581 0.453 11.562 1.00 96.69 80 ARG A C 1
ATOM 641 O O . ARG A 1 80 ? 4.691 0.175 12.754 1.00 96.69 80 ARG A O 1
ATOM 648 N N . THR A 1 81 ? 3.919 1.533 11.138 1.00 97.38 81 THR A N 1
ATOM 649 C CA . THR A 1 81 ? 3.150 2.416 12.030 1.00 97.38 81 THR A CA 1
ATOM 650 C C . THR A 1 81 ? 2.045 1.642 12.753 1.00 97.38 81 THR A C 1
ATOM 652 O O . THR A 1 81 ? 1.899 1.806 13.964 1.00 97.38 81 THR A O 1
ATOM 655 N N . ARG A 1 82 ? 1.328 0.737 12.067 1.00 96.81 82 ARG A N 1
ATOM 656 C CA . ARG A 1 82 ? 0.320 -0.133 12.707 1.00 96.81 82 ARG A CA 1
ATOM 657 C C . ARG A 1 82 ? 0.913 -1.021 13.794 1.00 96.81 82 ARG A C 1
ATOM 659 O O . ARG A 1 82 ? 0.350 -1.093 14.881 1.00 96.81 82 ARG A O 1
ATOM 666 N N . CYS A 1 83 ? 2.073 -1.638 13.552 1.00 96.19 83 CYS A N 1
ATOM 667 C CA . CYS A 1 83 ? 2.756 -2.441 14.573 1.00 96.19 83 CYS A CA 1
ATOM 668 C C . CYS A 1 83 ? 3.084 -1.637 15.842 1.00 96.19 83 CYS A C 1
ATOM 670 O O . CYS A 1 83 ? 2.967 -2.168 16.945 1.00 96.19 83 CYS A O 1
ATOM 672 N N . PHE A 1 84 ? 3.494 -0.373 15.702 1.00 96.50 84 PHE A N 1
ATOM 673 C CA . PHE A 1 84 ? 3.754 0.501 16.848 1.00 96.50 84 PHE A CA 1
ATOM 674 C C . PHE A 1 84 ? 2.469 0.855 17.609 1.00 96.50 84 PHE A C 1
ATOM 676 O O . PHE A 1 84 ? 2.430 0.736 18.834 1.00 96.50 84 PHE A O 1
ATOM 683 N N . LEU A 1 85 ? 1.397 1.209 16.895 1.00 95.31 85 LEU A N 1
ATOM 684 C CA . LEU A 1 85 ? 0.109 1.539 17.512 1.00 95.31 85 LEU A CA 1
ATOM 685 C C . LEU A 1 85 ? -0.529 0.346 18.231 1.00 95.31 85 LEU A C 1
ATOM 687 O O . LEU A 1 85 ? -1.031 0.506 19.340 1.00 95.31 85 LEU A O 1
ATOM 691 N N . ASP A 1 86 ? -0.445 -0.857 17.664 1.00 91.56 86 ASP A N 1
ATOM 692 C CA . ASP A 1 86 ? -0.943 -2.089 18.293 1.00 91.56 86 ASP A CA 1
ATOM 693 C C . ASP A 1 86 ? -0.256 -2.371 19.649 1.00 91.56 86 ASP A C 1
ATOM 695 O O . ASP A 1 86 ? -0.875 -2.864 20.598 1.00 91.56 86 ASP A O 1
ATOM 699 N N . ARG A 1 87 ? 1.012 -1.955 19.779 1.00 90.56 87 ARG A N 1
ATOM 700 C CA . ARG A 1 87 ? 1.804 -2.018 21.018 1.00 90.56 87 ARG A CA 1
ATOM 701 C C . ARG A 1 87 ? 1.559 -0.852 21.983 1.00 90.56 87 ARG A C 1
ATOM 703 O O . ARG A 1 87 ? 2.090 -0.884 23.092 1.00 90.56 87 ARG A O 1
ATOM 710 N N . GLY A 1 88 ? 0.793 0.163 21.583 1.00 92.75 88 GLY A N 1
ATOM 711 C CA . GLY A 1 88 ? 0.618 1.407 22.337 1.00 92.75 88 GLY A CA 1
ATOM 712 C C . GLY A 1 88 ? 1.844 2.329 22.321 1.00 92.75 88 GLY A C 1
ATOM 713 O O . GLY A 1 88 ? 1.969 3.182 23.196 1.00 92.75 88 GLY A O 1
ATOM 714 N N . ASP A 1 89 ? 2.759 2.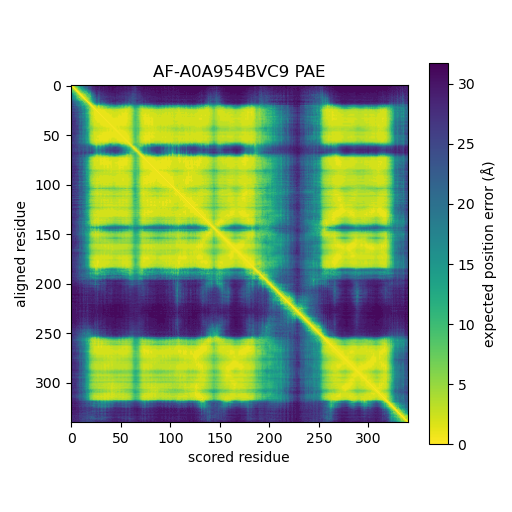153 21.364 1.00 95.50 89 ASP A N 1
ATOM 715 C CA . ASP A 1 89 ? 3.956 2.983 21.191 1.00 95.50 89 ASP A CA 1
ATOM 716 C C . ASP A 1 89 ? 3.684 4.115 20.186 1.00 95.50 89 ASP A C 1
ATOM 718 O O . ASP A 1 89 ? 4.005 4.034 18.998 1.00 95.50 89 ASP A O 1
ATOM 722 N N . GLU A 1 90 ? 3.036 5.179 20.662 1.00 96.12 90 GLU A N 1
ATOM 723 C CA . GLU A 1 90 ? 2.694 6.335 19.825 1.00 96.12 90 GLU A CA 1
ATOM 724 C C . GLU A 1 90 ? 3.927 7.122 19.363 1.00 96.12 90 GLU A C 1
ATOM 726 O O . GLU A 1 90 ? 3.931 7.655 18.251 1.00 96.12 90 GLU A O 1
ATOM 731 N N . ASP A 1 91 ? 4.989 7.161 20.171 1.00 97.50 91 ASP A N 1
ATOM 732 C CA . ASP A 1 91 ? 6.235 7.843 19.819 1.00 97.50 91 ASP A CA 1
ATOM 733 C C . ASP A 1 91 ? 6.919 7.134 18.643 1.00 97.50 91 ASP A C 1
ATOM 735 O O . ASP A 1 91 ? 7.302 7.778 17.661 1.00 97.50 91 ASP A O 1
ATOM 739 N N . GLY A 1 92 ? 6.999 5.800 18.684 1.00 96.62 92 GLY A N 1
ATOM 740 C CA . GLY A 1 92 ? 7.493 4.988 17.574 1.00 96.62 92 GLY A CA 1
ATOM 741 C C . GLY A 1 92 ? 6.651 5.158 16.307 1.00 96.62 92 GLY A C 1
ATOM 742 O O . GLY A 1 92 ? 7.197 5.376 15.221 1.00 96.62 92 GLY A O 1
ATOM 743 N N . ALA A 1 93 ? 5.320 5.148 16.441 1.00 97.38 93 ALA A N 1
ATOM 744 C CA . ALA A 1 93 ? 4.398 5.398 15.333 1.00 97.38 93 ALA A CA 1
ATOM 745 C C . ALA A 1 93 ? 4.620 6.786 14.708 1.00 97.38 93 ALA A C 1
ATOM 747 O O . ALA A 1 93 ? 4.724 6.915 13.482 1.00 97.38 93 ALA A O 1
ATOM 748 N N . LYS A 1 94 ? 4.758 7.819 15.548 1.00 97.69 94 LYS A N 1
ATOM 749 C CA . LYS A 1 94 ? 5.039 9.189 15.124 1.00 97.69 94 LYS A CA 1
ATOM 750 C C . LYS A 1 94 ? 6.380 9.303 14.407 1.00 97.69 94 LYS A C 1
ATOM 752 O O . LYS A 1 94 ? 6.449 9.975 13.383 1.00 97.69 94 LYS A O 1
ATOM 757 N N . MET A 1 95 ? 7.428 8.645 14.898 1.00 96.62 95 MET A N 1
ATOM 758 C CA . MET A 1 95 ? 8.742 8.667 14.250 1.00 96.62 95 MET A CA 1
ATOM 759 C C . MET A 1 95 ? 8.687 8.122 12.818 1.00 96.62 95 MET A C 1
ATOM 761 O O . MET A 1 95 ? 9.269 8.730 11.920 1.00 96.62 95 MET A O 1
ATOM 765 N N . VAL A 1 96 ? 7.967 7.016 12.594 1.00 95.94 96 VAL A N 1
ATOM 766 C CA . VAL A 1 96 ? 7.792 6.431 11.251 1.00 95.94 96 VAL A CA 1
ATOM 767 C C . VAL A 1 96 ? 6.991 7.364 10.341 1.00 95.94 96 VAL A C 1
ATOM 769 O O . VAL A 1 96 ? 7.370 7.575 9.191 1.00 95.94 96 VAL A O 1
ATOM 772 N N . LEU A 1 97 ? 5.916 7.972 10.849 1.00 96.38 97 LEU A N 1
ATOM 773 C CA . LEU A 1 97 ? 5.117 8.931 10.078 1.00 96.38 97 LEU A CA 1
ATOM 774 C C . LEU A 1 97 ? 5.890 10.218 9.760 1.00 96.38 97 LEU A C 1
ATOM 776 O O . LEU A 1 97 ? 5.753 10.767 8.670 1.00 96.38 97 LEU A O 1
ATOM 780 N N . ASP A 1 98 ? 6.728 10.699 10.676 1.00 95.12 98 ASP A N 1
ATOM 781 C CA . ASP A 1 98 ? 7.601 11.848 10.432 1.00 95.12 98 ASP A CA 1
ATOM 782 C C . ASP A 1 98 ? 8.659 11.526 9.360 1.00 95.12 98 ASP A C 1
ATOM 784 O O . ASP A 1 98 ? 9.050 12.409 8.601 1.00 95.12 98 ASP A O 1
ATOM 788 N N . GLU A 1 99 ? 9.133 10.278 9.277 1.00 92.31 99 GLU A N 1
ATOM 789 C CA . GLU A 1 99 ? 10.004 9.802 8.193 1.00 92.31 99 GLU A CA 1
ATOM 790 C C . GLU A 1 99 ? 9.259 9.780 6.849 1.00 92.31 99 GLU A C 1
ATOM 792 O O . GLU A 1 99 ? 9.706 10.427 5.903 1.00 92.31 99 GLU A O 1
ATOM 797 N N . LEU A 1 100 ? 8.073 9.160 6.801 1.00 92.19 100 LEU A N 1
ATOM 798 C CA . LEU A 1 100 ? 7.180 9.140 5.632 1.00 92.19 100 LEU A CA 1
ATOM 799 C C . LEU A 1 100 ? 6.850 10.555 5.119 1.00 92.19 100 LEU A C 1
ATOM 801 O O . LEU A 1 100 ? 6.795 10.824 3.915 1.00 92.19 100 LEU A O 1
ATOM 805 N N . ASN A 1 101 ? 6.649 11.504 6.032 1.00 91.50 101 ASN A N 1
ATOM 806 C CA . ASN A 1 101 ? 6.328 12.882 5.678 1.00 91.50 101 ASN A CA 1
ATOM 807 C C . ASN A 1 101 ? 7.519 13.692 5.148 1.00 91.50 101 ASN A C 1
ATOM 809 O O . ASN A 1 101 ? 7.298 14.721 4.512 1.00 91.50 101 ASN A O 1
ATOM 813 N N . ARG A 1 102 ? 8.757 13.220 5.339 1.00 89.19 102 ARG A N 1
ATOM 814 C CA . ARG A 1 102 ? 9.969 13.823 4.756 1.00 89.19 102 ARG A CA 1
ATOM 815 C C . ARG A 1 102 ? 10.317 13.278 3.374 1.00 89.19 102 ARG A C 1
ATOM 817 O O . ARG A 1 102 ? 11.198 13.842 2.727 1.00 89.19 102 ARG A O 1
ATOM 824 N N . LEU A 1 103 ? 9.673 12.196 2.938 1.00 84.31 103 LEU A N 1
ATOM 825 C CA . LEU A 1 103 ? 9.934 11.609 1.627 1.00 84.31 103 LEU A CA 1
ATOM 826 C C . LEU A 1 103 ? 9.589 12.595 0.503 1.00 84.31 103 LEU A C 1
ATOM 8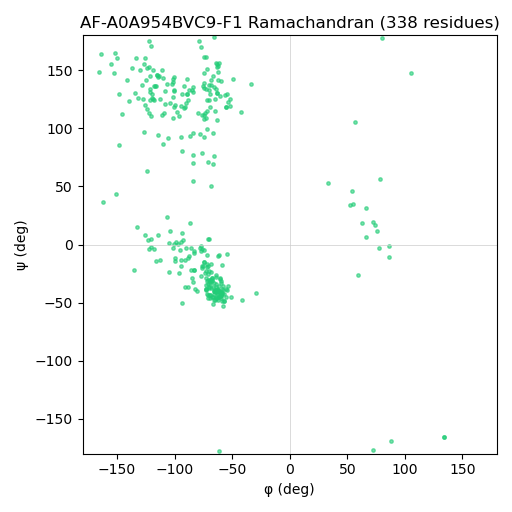28 O O . LEU A 1 103 ? 8.644 13.381 0.655 1.00 84.31 103 LEU A O 1
ATOM 832 N N . PRO A 1 104 ? 10.307 12.540 -0.634 1.00 79.06 104 PRO A N 1
ATOM 833 C CA . PRO A 1 104 ? 9.895 13.234 -1.844 1.00 79.06 104 PRO A CA 1
ATOM 834 C C . PRO A 1 104 ? 8.444 12.882 -2.183 1.00 79.06 104 PRO A C 1
ATOM 836 O O . PRO A 1 104 ? 8.075 11.715 -2.285 1.00 79.06 104 PRO A O 1
ATOM 839 N N . LYS A 1 105 ? 7.612 13.911 -2.328 1.00 78.38 105 LYS A N 1
ATOM 840 C CA . LYS A 1 105 ? 6.182 13.795 -2.623 1.00 78.38 105 LYS A CA 1
ATOM 841 C C . LYS A 1 105 ? 5.958 13.634 -4.130 1.00 78.38 105 LYS A C 1
ATOM 843 O O . LYS A 1 105 ? 5.294 14.458 -4.749 1.00 78.38 105 LYS A O 1
ATOM 848 N N . ASP A 1 106 ? 6.608 12.631 -4.723 1.00 76.75 106 ASP A N 1
ATOM 849 C CA . ASP A 1 106 ? 6.476 12.338 -6.150 1.00 76.75 106 ASP A CA 1
ATOM 850 C C . ASP A 1 106 ? 5.116 11.687 -6.414 1.00 76.75 106 ASP A C 1
ATOM 852 O O . ASP A 1 106 ? 4.879 10.527 -6.065 1.00 76.75 106 ASP A O 1
ATOM 856 N N . GLU A 1 107 ? 4.229 12.454 -7.046 1.00 74.06 107 GLU A N 1
ATOM 857 C CA . GLU A 1 107 ? 2.892 12.007 -7.422 1.00 74.06 107 GLU A CA 1
ATOM 858 C C . GLU 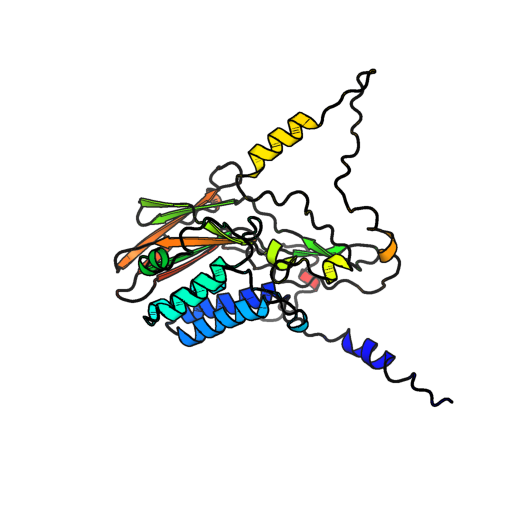A 1 107 ? 2.913 10.788 -8.342 1.00 74.06 107 GLU A C 1
ATOM 860 O O . GLU A 1 107 ? 1.879 10.141 -8.443 1.00 74.06 107 GLU A O 1
ATOM 865 N N . ALA A 1 108 ? 4.028 10.455 -9.009 1.00 71.31 108 ALA A N 1
ATOM 866 C CA . ALA A 1 108 ? 4.168 9.233 -9.799 1.00 71.31 108 ALA A CA 1
ATOM 867 C C . ALA A 1 108 ? 4.314 7.968 -8.933 1.00 71.31 108 ALA A C 1
ATOM 869 O O . ALA A 1 108 ? 3.956 6.891 -9.399 1.00 71.31 108 ALA A O 1
ATOM 870 N N . ASN A 1 109 ? 4.790 8.091 -7.690 1.00 77.62 109 ASN A N 1
ATOM 871 C CA . ASN A 1 109 ? 4.984 6.970 -6.766 1.00 77.62 109 ASN A CA 1
ATOM 872 C C . ASN A 1 109 ? 3.763 6.765 -5.853 1.00 77.62 109 ASN A C 1
ATOM 874 O O . ASN A 1 109 ? 3.228 5.663 -5.744 1.00 77.62 109 ASN A O 1
ATOM 878 N N . PHE A 1 110 ? 3.283 7.833 -5.211 1.00 86.38 110 PHE A N 1
ATOM 879 C CA . PHE A 1 110 ? 2.134 7.778 -4.304 1.00 86.38 110 PHE A CA 1
ATOM 880 C C . PHE A 1 110 ? 1.380 9.108 -4.248 1.00 86.38 110 PHE A C 1
ATOM 882 O O . PHE A 1 110 ? 1.885 10.138 -4.679 1.00 86.38 110 PHE A O 1
ATOM 889 N N . ASP A 1 111 ? 0.163 9.085 -3.705 1.00 89.12 111 ASP A N 1
ATOM 890 C CA . ASP A 1 111 ? -0.649 10.278 -3.472 1.00 89.12 111 ASP A CA 1
ATOM 891 C C . ASP A 1 111 ? -0.134 11.045 -2.236 1.00 89.12 111 ASP A C 1
ATOM 893 O O . ASP A 1 111 ? -0.247 10.543 -1.107 1.00 89.12 111 ASP A O 1
ATOM 897 N N . PRO A 1 112 ? 0.448 12.247 -2.404 1.00 86.69 112 PRO A N 1
ATOM 898 C CA . PRO A 1 112 ? 1.012 13.001 -1.293 1.00 86.69 112 PRO A CA 1
ATOM 899 C C . PRO A 1 112 ? -0.044 13.576 -0.344 1.00 86.69 112 PRO A C 1
ATOM 901 O O . PRO A 1 112 ? 0.299 13.879 0.801 1.00 86.69 112 PRO A O 1
ATOM 904 N N . ASP A 1 113 ? -1.299 13.672 -0.789 1.00 89.56 113 ASP A N 1
ATOM 905 C CA . ASP A 1 113 ? -2.435 14.195 -0.029 1.00 89.56 113 ASP A CA 1
ATOM 906 C C . ASP A 1 113 ? -3.218 13.082 0.692 1.00 89.56 113 ASP A C 1
ATOM 908 O O . ASP A 1 113 ? -4.293 13.320 1.252 1.00 89.56 113 ASP A O 1
ATOM 912 N N . CYS A 1 114 ? -2.681 11.857 0.719 1.00 93.88 114 CYS A N 1
ATOM 913 C CA . CYS A 1 114 ? -3.275 10.733 1.432 1.00 93.88 114 CYS A CA 1
ATOM 914 C C . CYS A 1 114 ? -3.512 11.080 2.923 1.00 93.88 114 CYS A C 1
ATOM 916 O O . CYS A 1 114 ? -2.556 11.310 3.677 1.00 93.88 114 CYS A O 1
ATOM 918 N N . PRO A 1 115 ? -4.772 11.070 3.406 1.00 95.25 115 PRO A N 1
ATOM 919 C CA . PRO A 1 115 ? -5.116 11.542 4.752 1.00 95.25 115 PRO A CA 1
ATOM 920 C C . PRO A 1 115 ? -4.566 10.634 5.864 1.00 95.25 115 PRO A C 1
ATOM 922 O O . PRO A 1 115 ? -4.465 11.036 7.026 1.00 95.25 115 PRO A O 1
ATOM 925 N N . TRP A 1 116 ? -4.174 9.411 5.506 1.00 96.38 116 TRP A N 1
ATOM 926 C CA . TRP A 1 116 ? -3.681 8.384 6.418 1.00 96.38 116 TRP A CA 1
ATOM 927 C C . TRP A 1 116 ? -2.232 8.609 6.871 1.00 96.38 116 TRP A C 1
ATOM 929 O O . TRP A 1 116 ? -1.719 7.832 7.673 1.00 96.38 116 TRP A O 1
ATOM 939 N N . PHE A 1 117 ? -1.553 9.663 6.407 1.00 96.12 117 PHE A N 1
ATOM 940 C CA . PHE A 1 117 ? -0.161 9.971 6.776 1.00 96.12 117 PHE A CA 1
ATOM 941 C C . PHE A 1 117 ? -0.028 10.801 8.065 1.00 96.12 117 PHE A C 1
ATOM 943 O O . PHE A 1 117 ? 1.020 11.394 8.333 1.00 96.12 117 PHE A O 1
ATOM 950 N N . THR A 1 118 ? -1.079 10.835 8.888 1.00 96.81 118 THR A N 1
ATOM 951 C CA . THR A 1 118 ? -1.107 11.539 10.177 1.00 96.81 118 THR A CA 1
ATOM 952 C C . THR A 1 118 ? -1.342 10.573 11.332 1.00 96.81 118 THR A C 1
ATOM 954 O O . THR A 1 118 ? -2.010 9.550 11.180 1.00 96.81 118 THR A O 1
ATOM 957 N N . LEU A 1 119 ? -0.800 10.904 12.509 1.00 97.12 119 LEU A N 1
ATOM 958 C CA . LEU A 1 119 ? -0.953 10.062 13.696 1.00 97.12 119 LEU A CA 1
ATOM 959 C C . LEU A 1 119 ? -2.419 9.964 14.134 1.00 97.12 119 LEU A C 1
ATOM 961 O O . LEU A 1 119 ? -2.862 8.879 14.487 1.00 97.12 119 LEU A O 1
ATOM 965 N N . ASP A 1 120 ? -3.175 11.063 14.068 1.00 96.56 120 ASP A N 1
ATOM 966 C CA . ASP A 1 120 ? -4.592 11.069 14.445 1.00 96.56 120 ASP A CA 1
ATOM 967 C C . ASP A 1 120 ? -5.428 10.163 13.531 1.00 96.56 120 ASP A C 1
ATOM 969 O O . ASP A 1 120 ? -6.178 9.326 14.030 1.00 96.56 120 ASP A O 1
ATOM 973 N N . ALA A 1 121 ? -5.243 10.249 12.206 1.00 96.31 121 ALA A N 1
ATOM 974 C CA . ALA A 1 121 ? -5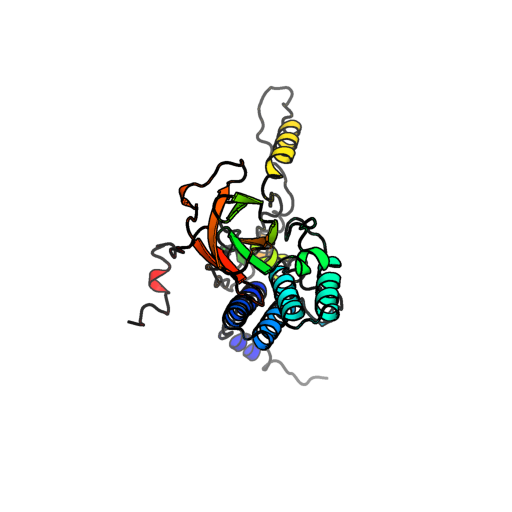.950 9.377 11.266 1.00 96.31 121 ALA A CA 1
ATOM 975 C C . ALA A 1 121 ? -5.589 7.897 11.472 1.00 96.31 121 ALA A C 1
ATOM 977 O O . ALA A 1 121 ? -6.454 7.026 11.394 1.00 96.31 121 ALA A O 1
ATOM 978 N N . GLN A 1 122 ? -4.318 7.610 11.771 1.00 97.06 122 GLN A N 1
ATOM 979 C CA . GLN A 1 122 ? -3.877 6.260 12.104 1.00 97.06 122 GLN A CA 1
ATOM 980 C C . GLN A 1 122 ? -4.506 5.778 13.421 1.00 97.06 122 GLN A C 1
ATOM 982 O O . GLN A 1 122 ? -5.076 4.693 13.455 1.00 97.06 122 GLN A O 1
ATOM 987 N N . ARG A 1 123 ? -4.481 6.573 14.494 1.00 94.75 123 ARG A N 1
ATOM 988 C CA . ARG A 1 123 ? -5.064 6.202 15.797 1.00 94.75 123 ARG A CA 1
ATOM 989 C C . ARG A 1 123 ? -6.560 5.905 15.705 1.00 94.75 123 ARG A C 1
ATOM 991 O O . ARG A 1 123 ? -7.055 5.012 16.389 1.00 94.75 123 ARG A O 1
ATOM 998 N N . ASP A 1 124 ? -7.281 6.665 14.891 1.00 94.44 124 ASP A N 1
ATOM 999 C CA . ASP A 1 124 ? -8.734 6.556 14.817 1.00 94.44 124 ASP A CA 1
ATOM 1000 C C . ASP A 1 124 ? -9.199 5.326 14.021 1.00 94.44 124 ASP A C 1
ATOM 1002 O O . ASP A 1 124 ? -10.327 4.871 14.221 1.00 94.44 124 ASP A O 1
ATOM 1006 N N . ALA A 1 125 ? -8.341 4.759 13.169 1.00 96.44 125 ALA A N 1
ATOM 1007 C CA . ALA A 1 125 ? -8.631 3.566 12.383 1.00 96.44 125 ALA A CA 1
ATOM 1008 C C . ALA A 1 125 ? -8.267 2.266 13.121 1.00 96.44 125 ALA A C 1
ATOM 1010 O O . ALA A 1 125 ? -7.224 2.175 13.767 1.00 96.44 125 ALA A O 1
ATOM 1011 N N . ASN A 1 126 ? -9.097 1.236 12.947 1.00 96.00 126 ASN A N 1
ATOM 1012 C CA . ASN A 1 126 ? -8.855 -0.145 13.402 1.00 96.00 126 ASN A CA 1
ATOM 1013 C C . ASN A 1 126 ? -8.987 -1.172 12.264 1.00 96.00 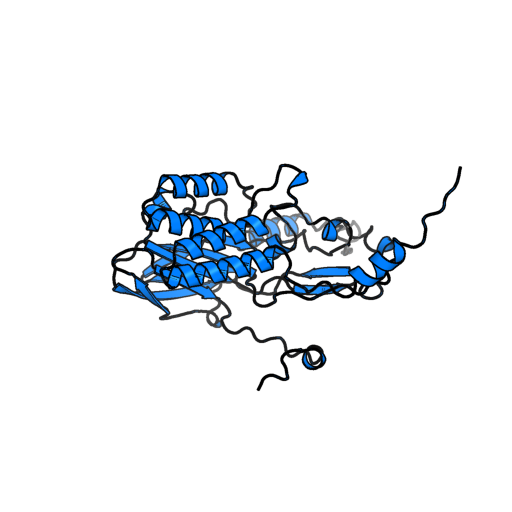126 ASN A C 1
ATOM 1015 O O . ASN A 1 126 ? -9.036 -2.379 12.491 1.00 96.00 126 ASN A O 1
ATOM 1019 N N . THR A 1 127 ? -9.120 -0.691 11.031 1.00 97.31 127 THR A N 1
ATOM 1020 C CA . THR A 1 127 ? -9.229 -1.507 9.827 1.00 97.31 127 THR A CA 1
ATOM 1021 C C . THR A 1 127 ? -8.305 -0.933 8.766 1.00 97.31 127 THR A C 1
ATOM 1023 O O . THR A 1 127 ? -8.359 0.267 8.484 1.00 97.31 127 THR A O 1
ATOM 1026 N N . VAL A 1 128 ? -7.484 -1.791 8.163 1.00 97.69 128 VAL A N 1
ATOM 1027 C CA . VAL A 1 128 ? -6.538 -1.445 7.098 1.00 97.69 128 VAL A CA 1
ATOM 1028 C C . VAL A 1 128 ? -6.819 -2.313 5.879 1.00 97.69 128 VAL A C 1
ATOM 1030 O O . VAL A 1 128 ? -6.679 -3.532 5.926 1.00 97.69 128 VAL A O 1
ATOM 1033 N N . MET A 1 129 ? -7.213 -1.685 4.778 1.00 98.00 129 MET A N 1
ATOM 1034 C CA . MET A 1 129 ? -7.491 -2.342 3.505 1.00 98.00 129 MET A CA 1
ATOM 1035 C C . MET A 1 129 ? -6.425 -1.941 2.488 1.00 98.00 129 MET A C 1
ATOM 1037 O O . MET A 1 129 ? -6.361 -0.787 2.058 1.00 98.00 129 MET A O 1
ATOM 1041 N N . MET A 1 130 ? -5.596 -2.910 2.113 1.00 97.38 130 MET A N 1
ATOM 1042 C CA . MET A 1 130 ? -4.611 -2.806 1.044 1.00 97.38 130 MET A CA 1
ATOM 1043 C C . MET A 1 130 ? -5.243 -3.343 -0.236 1.00 97.38 130 MET A C 1
ATOM 1045 O O . MET A 1 130 ? -5.678 -4.494 -0.294 1.00 97.38 130 MET A O 1
ATOM 1049 N N . ILE A 1 131 ? -5.345 -2.496 -1.251 1.00 97.56 131 ILE A N 1
ATOM 1050 C CA . ILE A 1 131 ? -6.043 -2.805 -2.494 1.00 97.56 131 ILE A CA 1
ATOM 1051 C C . ILE A 1 131 ? -5.042 -2.697 -3.634 1.00 97.56 131 ILE A C 1
ATOM 1053 O O . ILE A 1 131 ? -4.576 -1.620 -3.982 1.00 97.56 131 ILE A O 1
ATOM 1057 N N . GLU A 1 132 ? -4.706 -3.833 -4.207 1.00 96.06 132 GLU A N 1
ATOM 1058 C CA . GLU A 1 132 ? -3.766 -3.971 -5.299 1.00 96.06 132 GLU A CA 1
ATOM 1059 C C . GLU A 1 132 ? -4.473 -3.853 -6.640 1.00 96.06 132 GLU A C 1
ATOM 1061 O O . GLU A 1 132 ? -5.483 -4.526 -6.896 1.00 96.06 132 GLU A O 1
ATOM 1066 N N . LEU A 1 133 ? -3.922 -2.986 -7.482 1.00 92.06 133 LEU A N 1
ATOM 1067 C CA . LEU A 1 133 ? -4.388 -2.747 -8.833 1.00 92.06 133 LEU A CA 1
ATOM 1068 C C . LEU A 1 133 ? -3.328 -3.199 -9.831 1.00 92.06 133 LEU A C 1
ATOM 1070 O O . LEU A 1 133 ? -2.130 -3.019 -9.618 1.00 92.06 133 LEU A O 1
ATOM 1074 N N . GLY A 1 134 ? -3.785 -3.728 -10.953 1.00 86.94 134 GLY A N 1
ATOM 1075 C CA . GLY A 1 134 ? -2.984 -3.957 -12.128 1.00 86.94 134 GLY A CA 1
ATOM 1076 C C . GLY A 1 134 ? -1.989 -5.092 -12.021 1.00 86.94 134 GLY A C 1
ATOM 1077 O O . GLY A 1 134 ? -1.888 -5.815 -11.030 1.00 86.94 134 GLY A O 1
ATOM 1078 N N . GLU A 1 135 ? -1.237 -5.220 -13.101 1.00 83.56 135 GLU A N 1
ATOM 1079 C CA . GLU A 1 135 ? -0.091 -6.109 -13.202 1.00 83.56 135 GLU A CA 1
ATOM 1080 C C . GLU A 1 135 ? 1.181 -5.283 -13.042 1.00 83.56 135 GLU A C 1
ATOM 1082 O O . GLU A 1 135 ? 1.279 -4.158 -13.542 1.00 83.56 135 GLU A O 1
ATOM 1087 N N . GLY A 1 136 ? 2.140 -5.844 -12.316 1.00 81.38 136 GLY A N 1
ATOM 1088 C CA . GLY A 1 136 ? 3.438 -5.245 -12.083 1.00 81.38 136 GLY A CA 1
ATOM 1089 C C . GLY A 1 136 ? 4.279 -5.132 -13.356 1.00 81.38 136 GLY A C 1
ATOM 1090 O O . GLY A 1 136 ? 3.866 -5.529 -14.451 1.00 81.38 136 GLY A O 1
ATOM 1091 N N . PRO A 1 137 ? 5.481 -4.559 -13.231 1.00 76.25 137 PRO A N 1
ATOM 1092 C CA . PRO A 1 137 ? 6.413 -4.452 -14.337 1.00 76.25 137 PRO A CA 1
ATOM 1093 C C . PRO A 1 137 ? 6.844 -5.828 -14.856 1.00 76.25 137 PRO A C 1
ATOM 1095 O O . PRO A 1 137 ? 6.891 -6.812 -14.122 1.00 76.25 137 PRO A O 1
ATOM 1098 N N . TYR A 1 138 ? 7.218 -5.879 -16.131 1.00 71.31 138 TYR A N 1
ATOM 1099 C CA . TYR A 1 138 ? 7.807 -7.065 -16.752 1.00 71.31 138 TYR A CA 1
ATOM 1100 C C . TYR A 1 138 ? 9.034 -6.692 -17.579 1.00 71.31 138 TYR A C 1
ATOM 1102 O O . TYR A 1 138 ? 9.221 -5.539 -17.976 1.00 71.31 138 TYR A O 1
ATOM 1110 N N . PHE A 1 139 ? 9.877 -7.681 -17.862 1.00 69.81 139 PHE A N 1
ATOM 1111 C CA . PHE A 1 139 ? 11.164 -7.455 -18.509 1.00 69.81 139 PHE A CA 1
ATOM 1112 C C . PHE A 1 139 ? 11.228 -8.114 -19.882 1.00 69.81 139 PHE A C 1
ATOM 1114 O O . PHE A 1 139 ? 10.824 -9.263 -20.053 1.00 69.81 139 PHE A O 1
ATOM 1121 N N . THR A 1 140 ? 11.768 -7.392 -20.859 1.00 62.12 140 THR A N 1
ATOM 1122 C CA . THR A 1 140 ? 12.033 -7.897 -22.213 1.00 62.12 140 THR A CA 1
ATOM 1123 C C . THR A 1 140 ? 13.505 -7.720 -22.567 1.00 62.12 140 THR A C 1
ATOM 1125 O O . THR A 1 140 ? 14.181 -6.829 -22.051 1.00 62.12 140 THR A O 1
ATOM 1128 N N . ALA A 1 141 ? 14.015 -8.587 -23.441 1.00 61.47 141 ALA A N 1
ATOM 1129 C CA . ALA A 1 141 ? 15.344 -8.445 -24.021 1.00 61.47 141 ALA A CA 1
ATOM 1130 C C . ALA A 1 141 ? 15.234 -7.650 -25.330 1.00 61.47 141 ALA A C 1
ATOM 1132 O O . ALA A 1 141 ? 14.572 -8.076 -26.277 1.00 61.47 141 ALA A O 1
ATOM 1133 N N . GLU A 1 142 ? 15.883 -6.492 -25.383 1.00 57.06 142 GLU A N 1
ATOM 1134 C CA . GLU A 1 142 ? 15.892 -5.569 -26.517 1.00 57.06 142 GLU A CA 1
ATOM 1135 C C . GLU A 1 142 ? 17.322 -5.294 -27.021 1.00 57.06 142 GLU A C 1
ATOM 1137 O O . GLU A 1 142 ? 18.322 -5.739 -26.453 1.00 57.06 142 GLU A O 1
ATOM 1142 N N . GLY A 1 143 ? 17.431 -4.543 -28.121 1.00 54.53 143 GLY A N 1
ATOM 1143 C CA . GLY A 1 143 ? 18.707 -4.206 -28.755 1.00 54.53 143 GLY A CA 1
ATOM 1144 C C . GLY A 1 143 ? 19.276 -5.321 -29.643 1.00 54.53 143 GLY A C 1
ATOM 1145 O O . GLY A 1 143 ? 18.707 -6.404 -29.783 1.00 54.53 143 GLY A O 1
ATOM 1146 N N . ASN A 1 144 ? 20.418 -5.048 -30.284 1.00 45.31 144 ASN A N 1
ATOM 1147 C CA . ASN A 1 144 ? 21.105 -6.066 -31.081 1.00 45.31 144 ASN A CA 1
ATOM 1148 C C . ASN A 1 144 ? 21.558 -7.211 -30.163 1.00 45.31 144 ASN A C 1
ATOM 1150 O O . ASN A 1 144 ? 22.169 -6.966 -29.122 1.00 45.31 144 ASN A O 1
ATOM 1154 N N . TYR A 1 145 ? 21.247 -8.445 -30.568 1.00 52.00 145 TYR A N 1
ATOM 1155 C CA . TYR A 1 145 ? 21.515 -9.679 -29.817 1.00 52.00 145 TYR A CA 1
ATOM 1156 C C . TYR A 1 145 ? 20.803 -9.798 -28.452 1.00 52.00 145 TYR A C 1
ATOM 1158 O O . TYR A 1 145 ? 21.220 -10.613 -27.639 1.00 52.00 145 TYR A O 1
ATOM 1166 N N . GLY A 1 146 ? 19.741 -9.019 -28.184 1.00 54.28 146 GLY A N 1
ATOM 1167 C CA . GLY A 1 146 ? 18.991 -9.115 -26.919 1.00 54.28 146 GLY A CA 1
ATOM 1168 C C . GLY A 1 146 ? 19.805 -8.689 -25.694 1.00 54.28 146 GLY A C 1
ATOM 1169 O O . GLY A 1 146 ? 19.637 -9.243 -24.612 1.00 54.28 146 GLY A O 1
ATOM 1170 N N . SER A 1 147 ? 20.725 -7.740 -25.878 1.00 56.06 147 SER A N 1
ATOM 1171 C CA . SER A 1 147 ? 21.720 -7.341 -24.876 1.00 56.06 147 SER A CA 1
ATOM 1172 C C . SER A 1 147 ? 21.253 -6.280 -23.878 1.00 56.06 147 SER A C 1
ATOM 1174 O O . SER A 1 147 ? 21.998 -5.918 -22.967 1.00 56.06 147 SER A O 1
ATOM 1176 N N . VAL A 1 148 ? 20.028 -5.769 -24.029 1.00 56.44 148 VAL A N 1
ATOM 1177 C CA . VAL A 1 148 ? 19.452 -4.744 -23.152 1.00 56.44 148 VAL A CA 1
ATOM 1178 C C . VAL A 1 148 ? 18.219 -5.300 -22.450 1.00 56.44 148 VAL A C 1
ATOM 1180 O O . VAL A 1 148 ? 17.282 -5.733 -23.110 1.00 56.44 148 VAL A O 1
ATOM 1183 N N . ARG A 1 149 ? 18.190 -5.249 -21.115 1.00 63.78 149 ARG A N 1
ATOM 1184 C CA . ARG A 1 149 ? 16.972 -5.510 -20.336 1.00 63.78 149 ARG A CA 1
ATOM 1185 C C . ARG A 1 149 ? 16.108 -4.251 -20.362 1.00 63.78 149 ARG A C 1
ATOM 1187 O O . ARG A 1 149 ? 16.504 -3.230 -19.805 1.00 63.78 149 ARG A O 1
ATOM 1194 N N . ALA A 1 150 ? 14.946 -4.313 -20.997 1.00 61.78 150 ALA A N 1
ATOM 1195 C CA . ALA A 1 150 ? 13.948 -3.254 -20.936 1.00 61.78 150 ALA A CA 1
ATOM 1196 C C . ALA A 1 150 ? 12.938 -3.553 -19.821 1.00 61.78 150 ALA A C 1
ATOM 1198 O O . ALA A 1 150 ? 12.397 -4.656 -19.745 1.00 61.78 150 ALA A O 1
ATOM 1199 N N . THR A 1 151 ? 12.693 -2.565 -18.959 1.00 67.62 151 THR A N 1
ATOM 1200 C CA . THR A 1 151 ? 11.628 -2.598 -17.948 1.00 67.62 151 THR A CA 1
ATOM 1201 C C . THR A 1 151 ? 10.364 -2.007 -18.554 1.00 67.62 151 THR A C 1
ATOM 1203 O O . THR A 1 151 ? 10.358 -0.850 -18.977 1.00 67.62 151 THR A O 1
ATOM 1206 N N . ASN A 1 152 ? 9.289 -2.783 -18.569 1.00 64.00 152 ASN A N 1
ATOM 1207 C CA . ASN A 1 152 ? 8.008 -2.399 -19.144 1.00 64.00 152 ASN A CA 1
ATOM 1208 C C . ASN A 1 152 ? 6.952 -2.281 -18.050 1.00 64.00 152 ASN A C 1
ATOM 1210 O O . ASN A 1 152 ? 6.962 -3.043 -17.086 1.00 64.00 152 ASN A O 1
ATOM 1214 N N . GLN A 1 153 ? 6.037 -1.331 -18.215 1.00 72.06 153 GLN A N 1
ATOM 1215 C CA . GLN A 1 153 ? 4.877 -1.190 -17.341 1.00 72.06 153 GLN A CA 1
ATOM 1216 C C . GLN A 1 153 ? 3.850 -2.274 -17.678 1.00 72.06 153 GLN A C 1
ATOM 1218 O O . GLN A 1 153 ? 3.593 -2.521 -18.859 1.00 72.06 153 GLN A O 1
ATOM 1223 N N . GLY A 1 154 ? 3.273 -2.909 -16.655 1.00 66.88 154 GLY A N 1
ATOM 1224 C CA . GLY A 1 154 ? 2.180 -3.861 -16.835 1.00 66.88 154 GLY A CA 1
ATOM 1225 C C . GLY A 1 154 ? 0.930 -3.201 -17.423 1.00 66.88 154 GLY A C 1
ATOM 1226 O O . GLY A 1 154 ? 0.722 -1.993 -17.300 1.00 66.88 154 GLY A O 1
ATOM 1227 N N . GLU A 1 155 ? 0.091 -3.994 -18.089 1.00 70.62 155 GLU A N 1
ATOM 1228 C CA . GLU A 1 155 ? -1.107 -3.495 -18.766 1.00 70.62 155 GLU A CA 1
ATOM 1229 C C . GLU A 1 155 ? -2.370 -3.743 -17.935 1.00 70.62 155 GLU A C 1
ATOM 1231 O O . GLU A 1 155 ? -2.773 -4.877 -17.661 1.00 70.62 155 GLU A O 1
ATOM 1236 N N . TYR A 1 156 ? -3.047 -2.663 -17.553 1.00 79.50 156 TYR A N 1
ATOM 1237 C CA . TYR A 1 156 ? -4.298 -2.737 -16.811 1.00 79.50 156 TYR A CA 1
ATOM 1238 C C . TYR A 1 156 ? -5.177 -1.512 -17.062 1.00 79.50 156 TYR A C 1
ATOM 1240 O O . TYR A 1 156 ? -4.698 -0.412 -17.323 1.00 79.50 156 TYR A O 1
ATOM 1248 N N . ALA A 1 157 ? -6.494 -1.731 -17.032 1.00 82.56 157 ALA A N 1
ATOM 1249 C CA . ALA A 1 157 ? -7.484 -0.679 -17.261 1.00 82.56 157 ALA A CA 1
ATOM 1250 C C . ALA A 1 157 ? -7.824 0.095 -15.982 1.00 82.56 157 ALA A C 1
ATOM 1252 O O . ALA A 1 157 ? -8.351 1.201 -16.059 1.00 82.56 157 ALA A O 1
ATOM 1253 N N . GLU A 1 158 ? -7.579 -0.515 -14.826 1.00 86.69 158 GLU A N 1
ATOM 1254 C CA . GLU A 1 158 ? -7.940 -0.004 -13.511 1.00 86.69 158 GLU A CA 1
ATOM 1255 C C . GLU A 1 158 ? -7.110 1.231 -13.177 1.00 86.69 158 GLU A C 1
ATOM 1257 O O . GLU A 1 158 ? -5.919 1.289 -13.459 1.00 86.69 158 GLU A O 1
ATOM 1262 N N . SER A 1 159 ? -7.733 2.205 -12.537 1.00 84.25 159 SER A N 1
ATOM 1263 C CA . SER A 1 159 ? -7.082 3.456 -12.165 1.00 84.25 159 SER A CA 1
ATOM 1264 C C . SER A 1 159 ? -7.404 3.889 -10.740 1.00 84.25 159 SER A C 1
ATOM 1266 O O . SER A 1 159 ? -6.683 4.713 -10.184 1.00 84.25 159 SER A O 1
ATOM 1268 N N . LEU A 1 160 ? -8.509 3.408 -10.170 1.00 88.56 160 LEU A N 1
ATOM 1269 C CA . LEU A 1 160 ? -8.916 3.699 -8.800 1.00 88.56 160 LEU A CA 1
ATOM 1270 C C . LEU A 1 160 ? -9.822 2.589 -8.268 1.00 88.56 160 LEU A C 1
ATOM 1272 O O . LEU A 1 160 ? -10.524 1.918 -9.035 1.00 88.56 160 LEU A O 1
ATOM 1276 N N . ALA A 1 161 ? -9.845 2.454 -6.946 1.00 95.12 161 ALA A N 1
ATOM 1277 C CA . ALA A 1 161 ? -10.765 1.592 -6.222 1.00 95.12 161 ALA A CA 1
ATOM 1278 C C . ALA A 1 161 ? -11.657 2.423 -5.291 1.00 95.12 161 ALA A C 1
ATOM 1280 O O . ALA A 1 161 ? -11.183 3.321 -4.595 1.00 95.12 161 ALA A O 1
ATOM 1281 N N . GLN A 1 162 ? -12.951 2.115 -5.263 1.00 97.69 162 GLN A N 1
ATOM 1282 C CA . GLN A 1 162 ? -13.883 2.616 -4.256 1.00 97.69 162 GLN A CA 1
ATOM 1283 C C . GLN A 1 162 ? -14.311 1.469 -3.345 1.00 97.69 162 GLN A C 1
ATOM 1285 O O . GLN A 1 162 ? -14.482 0.336 -3.804 1.00 97.69 162 GLN A O 1
ATOM 1290 N N . VAL A 1 163 ? -14.477 1.776 -2.063 1.00 98.19 163 VAL A N 1
ATOM 1291 C CA . VAL A 1 163 ? -14.755 0.805 -1.007 1.00 98.19 163 VAL A CA 1
ATOM 1292 C C . VAL A 1 163 ? -16.121 1.079 -0.393 1.00 98.19 163 VAL A C 1
ATOM 1294 O O . VAL A 1 163 ? -16.461 2.225 -0.088 1.00 98.19 163 VAL A O 1
ATOM 1297 N N . TRP A 1 164 ? -16.876 0.008 -0.178 1.00 98.38 164 TRP A N 1
ATOM 1298 C CA . TRP A 1 164 ? -18.103 -0.024 0.608 1.00 98.38 164 TRP A CA 1
ATOM 1299 C C . TRP A 1 164 ? -17.950 -1.031 1.740 1.00 98.38 164 TRP A C 1
ATOM 1301 O O . TRP A 1 164 ? -17.338 -2.085 1.556 1.00 98.38 164 TRP A O 1
ATOM 1311 N N . VAL A 1 165 ? -18.548 -0.722 2.886 1.00 98.12 165 VAL A N 1
ATOM 1312 C CA . VAL A 1 165 ? -18.649 -1.632 4.029 1.00 98.12 165 VAL A CA 1
ATOM 1313 C C . VAL A 1 165 ? -20.113 -1.709 4.440 1.00 98.12 165 VAL A C 1
ATOM 1315 O O . VAL A 1 165 ? -20.755 -0.683 4.639 1.00 98.12 165 VAL A O 1
ATOM 1318 N N . ASP A 1 166 ? -20.657 -2.922 4.505 1.00 97.44 166 ASP A N 1
ATOM 1319 C CA . ASP A 1 166 ? -22.060 -3.199 4.850 1.00 97.44 166 ASP A CA 1
ATOM 1320 C C . ASP A 1 166 ? -23.081 -2.409 4.012 1.00 97.44 166 ASP A C 1
ATOM 1322 O O . ASP A 1 166 ? -24.152 -2.025 4.477 1.00 97.44 166 ASP A O 1
ATOM 1326 N N . GLY A 1 167 ? -22.741 -2.172 2.742 1.00 96.00 167 GLY A N 1
ATOM 1327 C CA . GLY A 1 167 ? -23.560 -1.421 1.789 1.00 96.00 167 GLY A CA 1
ATOM 1328 C C . GLY A 1 167 ? -23.361 0.097 1.820 1.00 96.00 167 GLY A C 1
ATOM 1329 O O . GLY A 1 167 ? -23.798 0.769 0.885 1.00 96.00 167 GLY A O 1
ATOM 1330 N N . GLU A 1 168 ? -22.650 0.638 2.811 1.00 97.00 168 GLU A N 1
ATOM 1331 C CA . GLU A 1 168 ? -22.377 2.072 2.932 1.00 97.00 168 GLU A CA 1
ATOM 1332 C C . GLU A 1 168 ? -21.049 2.455 2.256 1.00 97.00 168 GLU A C 1
ATOM 1334 O O . GLU A 1 168 ? -20.049 1.745 2.407 1.00 97.00 168 GLU A O 1
ATOM 1339 N N . PRO A 1 169 ? -21.001 3.562 1.488 1.00 96.94 169 PRO A N 1
ATOM 1340 C CA . PRO A 1 169 ? -19.777 4.006 0.831 1.00 96.94 169 PRO A CA 1
ATOM 1341 C C . PRO A 1 169 ? -18.775 4.538 1.857 1.00 96.94 169 PRO A C 1
ATOM 1343 O O . PRO A 1 169 ? -19.059 5.494 2.577 1.00 96.94 169 PRO A O 1
ATOM 1346 N N . LEU A 1 170 ? -17.571 3.970 1.862 1.00 95.31 170 LEU A N 1
ATOM 1347 C CA . LEU A 1 170 ? -16.452 4.479 2.649 1.00 95.31 170 LEU A CA 1
ATOM 1348 C C . LEU A 1 170 ? -15.653 5.536 1.874 1.00 95.31 170 LEU A C 1
ATOM 1350 O O . LEU A 1 170 ? -15.210 6.525 2.450 1.00 95.31 170 LEU A O 1
ATOM 1354 N N . GLY A 1 171 ? -15.500 5.352 0.559 1.00 93.56 171 GLY A N 1
ATOM 1355 C CA . GLY A 1 171 ? -14.857 6.324 -0.326 1.00 93.56 171 GLY A CA 1
ATOM 1356 C C . GLY A 1 171 ? -13.844 5.709 -1.286 1.00 93.56 171 GLY A C 1
ATOM 1357 O O . GLY A 1 171 ? -13.811 4.497 -1.493 1.00 93.56 171 GLY A O 1
ATOM 1358 N N . GLN A 1 172 ? -13.027 6.569 -1.892 1.00 95.31 172 GLN A N 1
ATOM 1359 C CA . GLN A 1 172 ? -11.947 6.179 -2.796 1.00 95.31 172 GLN A CA 1
ATOM 1360 C C . GLN A 1 172 ? -10.681 5.817 -2.007 1.00 95.31 172 GLN A C 1
ATOM 1362 O O . GLN A 1 172 ? -10.298 6.539 -1.091 1.00 95.31 172 GLN A O 1
ATOM 1367 N N . ALA A 1 173 ? -10.032 4.712 -2.374 1.00 96.81 173 ALA A N 1
ATOM 1368 C CA . ALA A 1 173 ? -8.727 4.334 -1.845 1.00 96.81 173 ALA A CA 1
ATOM 1369 C C . ALA A 1 173 ? -7.611 5.205 -2.450 1.00 96.81 173 ALA A C 1
ATOM 1371 O O . ALA A 1 173 ? -7.695 5.636 -3.601 1.00 96.81 173 ALA A O 1
ATOM 1372 N N . TYR A 1 174 ? -6.566 5.462 -1.669 1.00 96.00 174 TYR A N 1
ATOM 1373 C CA . TYR A 1 174 ? -5.469 6.355 -2.038 1.00 96.00 174 TYR A CA 1
ATOM 1374 C C . TYR A 1 174 ? -4.272 5.552 -2.518 1.00 96.00 174 TYR A C 1
ATOM 1376 O O . TYR A 1 174 ? -3.857 4.617 -1.837 1.00 96.00 174 TYR A O 1
ATOM 1384 N N . ARG A 1 175 ? -3.673 5.921 -3.652 1.00 93.88 175 ARG A N 1
ATOM 1385 C CA . ARG A 1 175 ? -2.453 5.259 -4.118 1.00 93.88 175 ARG A CA 1
ATOM 1386 C C . ARG A 1 175 ? -1.320 5.514 -3.130 1.00 93.88 175 ARG A C 1
ATOM 1388 O O . ARG A 1 175 ? -0.994 6.659 -2.841 1.00 93.88 175 ARG A O 1
ATOM 1395 N N . ILE A 1 176 ? -0.705 4.447 -2.640 1.00 95.19 176 ILE A N 1
ATOM 1396 C CA . ILE A 1 176 ? 0.445 4.512 -1.736 1.00 95.19 176 ILE A CA 1
ATOM 1397 C C . ILE A 1 176 ? 1.702 3.863 -2.328 1.00 95.19 176 ILE A C 1
ATOM 1399 O O . ILE A 1 176 ? 2.763 3.943 -1.731 1.00 95.19 176 ILE A O 1
ATOM 1403 N N . GLY A 1 177 ? 1.639 3.252 -3.507 1.00 90.25 177 GLY A N 1
ATOM 1404 C CA . GLY A 1 177 ? 2.847 2.806 -4.197 1.00 90.25 177 GLY A CA 1
ATOM 1405 C C . GLY A 1 177 ? 2.593 2.448 -5.651 1.00 90.25 177 GLY A C 1
ATOM 1406 O O . GLY A 1 177 ? 1.515 1.950 -5.984 1.00 90.25 177 GLY A O 1
ATOM 1407 N N . ASP A 1 178 ? 3.608 2.664 -6.482 1.00 87.75 178 ASP A N 1
ATOM 1408 C CA . ASP A 1 178 ? 3.644 2.308 -7.901 1.00 87.75 178 ASP A CA 1
ATOM 1409 C C . ASP A 1 178 ? 4.839 1.378 -8.155 1.00 87.75 178 ASP A C 1
ATOM 1411 O O . ASP A 1 178 ? 6.001 1.759 -8.006 1.00 87.75 178 ASP A O 1
ATOM 1415 N N . THR A 1 179 ? 4.569 0.125 -8.509 1.00 87.56 179 THR A N 1
ATOM 1416 C CA . THR A 1 179 ? 5.609 -0.902 -8.656 1.00 87.56 179 THR A CA 1
ATOM 1417 C C . THR A 1 179 ? 6.502 -0.640 -9.865 1.00 87.56 179 THR A C 1
ATOM 1419 O O . THR A 1 179 ? 7.685 -0.971 -9.829 1.00 87.56 179 THR A O 1
ATOM 1422 N N . PHE A 1 180 ? 5.979 -0.028 -10.933 1.00 80.06 180 PHE A N 1
ATOM 1423 C CA . PHE A 1 180 ? 6.800 0.327 -12.089 1.00 80.06 180 PHE A CA 1
ATOM 1424 C C . PHE A 1 180 ? 7.779 1.445 -11.729 1.00 80.06 180 PHE A C 1
ATOM 1426 O O . PHE A 1 180 ? 8.963 1.336 -12.051 1.00 80.06 180 PHE A O 1
ATOM 1433 N N . PHE A 1 181 ? 7.319 2.471 -11.006 1.00 78.31 181 PHE A N 1
ATOM 1434 C CA . PHE A 1 181 ? 8.177 3.517 -10.451 1.00 78.31 181 PHE A CA 1
ATOM 1435 C C . PHE A 1 181 ? 9.291 2.911 -9.589 1.00 78.31 181 PHE A C 1
ATOM 1437 O O . PHE A 1 181 ? 10.463 3.245 -9.773 1.00 78.31 181 PHE A O 1
ATOM 1444 N N . GLN A 1 182 ? 8.949 1.957 -8.722 1.00 77.75 182 GLN A N 1
ATOM 1445 C CA . GLN A 1 182 ? 9.914 1.246 -7.878 1.00 77.75 182 GLN A CA 1
ATOM 1446 C C . GLN A 1 182 ? 10.873 0.340 -8.666 1.00 77.75 182 GLN A C 1
ATOM 1448 O O . GLN A 1 182 ? 12.015 0.145 -8.267 1.00 77.75 182 GLN A O 1
ATOM 1453 N N . ALA A 1 183 ? 10.461 -0.191 -9.817 1.00 73.38 183 ALA A N 1
ATOM 1454 C CA . ALA A 1 183 ? 11.341 -0.973 -10.683 1.00 73.38 183 ALA A CA 1
ATOM 1455 C C . ALA A 1 183 ? 12.311 -0.109 -11.503 1.00 73.38 183 ALA A C 1
ATOM 1457 O O . ALA A 1 183 ? 13.391 -0.578 -11.872 1.00 73.38 183 ALA A O 1
ATOM 1458 N N . ILE A 1 184 ? 11.949 1.144 -11.808 1.00 68.00 184 ILE A N 1
ATOM 1459 C CA . ILE A 1 184 ? 12.830 2.065 -12.544 1.00 68.00 184 ILE A CA 1
ATOM 1460 C C . ILE A 1 184 ? 13.657 2.979 -11.637 1.00 68.00 184 ILE A C 1
ATOM 1462 O O . ILE A 1 184 ? 14.613 3.604 -12.107 1.00 68.00 184 ILE A O 1
ATOM 1466 N N . THR A 1 185 ? 13.319 3.053 -10.351 1.00 65.12 185 THR A N 1
ATOM 1467 C CA . THR A 1 185 ? 14.026 3.858 -9.356 1.00 65.12 185 THR A CA 1
ATOM 1468 C C . THR A 1 185 ? 14.571 3.011 -8.206 1.00 65.12 185 THR A C 1
ATOM 1470 O O . THR A 1 185 ? 14.335 1.814 -8.118 1.00 65.12 185 THR A O 1
ATOM 1473 N N . ARG A 1 186 ? 15.385 3.619 -7.347 1.00 60.88 186 ARG A N 1
ATOM 1474 C CA . ARG A 1 186 ? 15.762 3.082 -6.039 1.00 60.88 186 ARG A CA 1
ATOM 1475 C C . ARG A 1 186 ? 15.913 4.248 -5.078 1.00 60.88 186 ARG A C 1
ATOM 1477 O O . ARG A 1 186 ? 16.804 5.081 -5.277 1.00 60.88 186 ARG A O 1
ATOM 1484 N N . GLY A 1 187 ? 15.020 4.345 -4.093 1.00 53.75 187 GLY A N 1
ATOM 1485 C CA . GLY A 1 187 ? 14.890 5.533 -3.243 1.00 53.75 187 GLY A CA 1
ATOM 1486 C C . GLY A 1 187 ? 14.696 6.815 -4.065 1.00 53.75 187 GLY A C 1
ATOM 1487 O O . GLY A 1 187 ? 15.427 7.791 -3.873 1.00 53.75 187 GLY A O 1
ATOM 1488 N N . GLY A 1 188 ? 13.809 6.768 -5.063 1.00 50.81 188 GLY A N 1
ATOM 1489 C CA . GLY A 1 188 ? 13.451 7.899 -5.927 1.00 50.81 188 GLY A CA 1
ATOM 1490 C C . GLY A 1 188 ? 14.455 8.266 -7.028 1.00 50.81 188 GLY A C 1
ATOM 1491 O O . GLY A 1 188 ? 14.185 9.159 -7.833 1.00 50.81 188 GLY A O 1
ATOM 1492 N N . ARG A 1 189 ? 15.619 7.603 -7.119 1.00 50.19 189 ARG A N 1
ATOM 1493 C CA . ARG A 1 189 ? 16.599 7.843 -8.197 1.00 50.19 189 ARG A CA 1
ATOM 1494 C C . ARG A 1 189 ? 16.508 6.778 -9.275 1.00 50.19 189 ARG A C 1
ATOM 1496 O O . ARG A 1 189 ? 16.574 5.599 -8.955 1.00 50.19 189 ARG A O 1
ATOM 1503 N N . VAL A 1 190 ? 16.482 7.185 -10.546 1.00 54.66 190 VAL A N 1
ATOM 1504 C CA . VAL A 1 190 ? 16.603 6.246 -11.674 1.00 54.66 190 VAL A CA 1
ATOM 1505 C C . VAL A 1 190 ? 17.872 5.403 -11.526 1.00 54.66 190 VAL A C 1
ATOM 1507 O O . VAL A 1 190 ? 18.961 5.943 -11.311 1.00 54.66 190 VAL A O 1
ATOM 1510 N N . MET A 1 191 ? 17.727 4.083 -11.635 1.00 52.00 191 MET A N 1
ATOM 1511 C CA . MET A 1 191 ? 18.831 3.143 -11.442 1.00 52.00 191 MET A CA 1
ATOM 1512 C C . MET A 1 191 ? 19.956 3.340 -12.469 1.00 52.00 191 MET A C 1
ATOM 1514 O O . MET A 1 191 ? 19.712 3.583 -13.651 1.00 52.00 191 MET A O 1
ATOM 1518 N N . ASP A 1 192 ? 21.214 3.203 -12.032 1.00 44.19 192 ASP A N 1
ATOM 1519 C CA . ASP A 1 192 ? 22.385 3.400 -12.906 1.00 44.19 192 ASP A CA 1
ATOM 1520 C C . ASP A 1 192 ? 22.414 2.434 -14.092 1.00 44.19 192 ASP A C 1
ATOM 1522 O O . ASP A 1 192 ? 22.916 2.797 -15.154 1.00 44.19 192 ASP A O 1
ATOM 1526 N N . ASP A 1 193 ? 21.859 1.233 -13.938 1.00 47.59 193 ASP A N 1
ATOM 1527 C CA . ASP A 1 193 ? 21.775 0.241 -15.011 1.00 47.59 193 ASP A CA 1
ATOM 1528 C C . ASP A 1 193 ? 20.795 0.681 -16.113 1.00 47.59 193 ASP A C 1
ATOM 1530 O O . ASP A 1 193 ? 21.057 0.441 -17.289 1.00 47.59 193 ASP A O 1
ATOM 1534 N N . ILE A 1 194 ? 19.753 1.450 -15.771 1.00 48.38 194 ILE A N 1
ATOM 1535 C CA . ILE A 1 194 ? 18.843 2.101 -16.733 1.00 48.38 194 ILE A CA 1
ATOM 1536 C C . ILE A 1 194 ? 19.544 3.273 -17.434 1.00 48.38 194 ILE A C 1
ATOM 1538 O O . ILE A 1 194 ? 19.389 3.464 -18.642 1.00 48.38 194 ILE A O 1
ATOM 1542 N N . LEU A 1 195 ? 20.360 4.040 -16.699 1.00 42.69 195 LEU A N 1
ATOM 1543 C CA . LEU A 1 195 ? 21.139 5.158 -17.249 1.00 42.69 195 LEU A CA 1
ATOM 1544 C C . LEU A 1 195 ? 22.279 4.689 -18.175 1.00 42.69 195 LEU A C 1
ATOM 1546 O O . LEU A 1 195 ? 22.564 5.342 -19.180 1.00 42.69 195 LEU A O 1
ATOM 1550 N N . LYS A 1 196 ? 22.937 3.565 -17.854 1.00 38.16 196 LYS A N 1
ATOM 1551 C CA . LYS A 1 196 ? 24.042 2.969 -18.632 1.00 38.16 196 LYS A CA 1
ATOM 1552 C C . LYS A 1 196 ? 23.542 2.060 -19.761 1.00 38.16 196 LYS A C 1
ATOM 1554 O O . LYS A 1 196 ? 24.198 1.963 -20.797 1.00 38.16 196 LYS A O 1
ATOM 1559 N N . GLY A 1 197 ? 22.373 1.448 -19.582 1.00 41.66 197 GLY A N 1
ATOM 1560 C CA . GLY A 1 197 ? 21.729 0.504 -20.489 1.00 41.66 197 GLY A CA 1
ATOM 1561 C C . GLY A 1 197 ? 20.324 0.946 -20.890 1.00 41.66 197 GLY A C 1
ATOM 1562 O O . GLY A 1 197 ? 19.364 0.257 -20.604 1.00 41.66 197 GLY A O 1
ATOM 1563 N N . LYS A 1 198 ? 20.210 2.088 -21.574 1.00 45.47 198 LYS A N 1
ATOM 1564 C CA . LYS A 1 198 ? 19.245 2.343 -22.661 1.00 45.47 198 LYS A CA 1
ATOM 1565 C C . LYS A 1 198 ? 17.865 1.659 -22.569 1.00 45.47 198 LYS A C 1
ATOM 1567 O O . LYS A 1 198 ? 17.428 1.044 -23.541 1.00 45.47 198 LYS A O 1
ATOM 1572 N N . ALA A 1 199 ? 17.149 1.807 -21.463 1.00 38.59 199 ALA A N 1
ATOM 1573 C CA . ALA A 1 199 ? 15.748 1.418 -21.439 1.00 38.59 199 ALA A CA 1
ATOM 1574 C C . ALA A 1 199 ? 14.932 2.465 -22.209 1.00 38.59 199 ALA A C 1
ATOM 1576 O O . ALA A 1 199 ? 15.092 3.671 -21.994 1.00 38.59 199 ALA A O 1
ATOM 1577 N N . ILE A 1 200 ? 14.017 2.015 -23.069 1.00 42.72 200 ILE A N 1
ATOM 1578 C CA . ILE A 1 200 ? 12.871 2.824 -23.492 1.00 42.72 200 ILE A CA 1
ATOM 1579 C C . ILE A 1 200 ? 11.943 2.902 -22.276 1.00 42.72 200 ILE A C 1
ATOM 1581 O O . ILE A 1 200 ? 10.878 2.297 -22.227 1.00 42.72 200 ILE A O 1
ATOM 1585 N N . ALA A 1 201 ? 12.360 3.641 -21.250 1.00 37.41 201 ALA A N 1
ATOM 1586 C CA . ALA A 1 201 ? 11.414 4.107 -20.266 1.00 37.41 201 ALA A CA 1
ATOM 1587 C C . ALA A 1 201 ? 10.488 5.053 -21.036 1.00 37.41 201 ALA A C 1
ATOM 1589 O O . ALA A 1 201 ? 10.920 6.073 -21.581 1.00 37.41 201 ALA A O 1
ATOM 1590 N N . LYS A 1 202 ? 9.209 4.696 -21.153 1.00 36.09 202 LYS A N 1
ATOM 1591 C CA . LYS A 1 202 ? 8.151 5.572 -21.676 1.00 36.09 202 LYS A CA 1
ATOM 1592 C C . LYS A 1 202 ? 7.903 6.730 -20.685 1.00 36.09 202 LYS A C 1
ATOM 1594 O O . LYS A 1 202 ? 6.776 7.030 -20.313 1.00 36.09 202 LYS A O 1
ATOM 1599 N N . THR A 1 203 ? 8.956 7.429 -20.261 1.00 32.31 203 THR A N 1
ATOM 1600 C CA . THR A 1 203 ? 8.950 8.493 -19.244 1.00 32.31 203 THR A CA 1
ATOM 1601 C C . THR A 1 203 ? 8.254 9.773 -19.723 1.00 32.31 203 THR A C 1
ATOM 1603 O O . THR A 1 203 ? 8.215 10.763 -19.008 1.00 32.31 203 THR A O 1
ATOM 1606 N N . ALA A 1 204 ? 7.650 9.787 -20.913 1.00 29.41 204 ALA A N 1
ATOM 1607 C CA . ALA A 1 204 ? 6.847 10.918 -21.374 1.00 29.41 204 ALA A CA 1
ATOM 1608 C C . ALA A 1 204 ? 5.343 10.785 -21.060 1.00 29.41 204 ALA A C 1
ATOM 1610 O O . ALA A 1 204 ? 4.571 11.643 -21.483 1.00 29.41 204 ALA A O 1
ATOM 1611 N N . GLY A 1 205 ? 4.896 9.737 -20.355 1.00 32.72 205 GLY A N 1
ATOM 1612 C CA . GLY A 1 205 ? 3.458 9.499 -20.213 1.00 32.72 205 GLY A CA 1
ATOM 1613 C C . GLY A 1 205 ? 3.014 8.568 -19.094 1.00 32.72 205 GLY A C 1
ATOM 1614 O O . GLY A 1 205 ? 2.031 7.864 -19.308 1.00 32.72 205 GLY A O 1
ATOM 1615 N N . ILE A 1 206 ? 3.655 8.580 -17.916 1.00 32.88 206 ILE A N 1
ATOM 1616 C CA . ILE A 1 206 ? 2.984 8.081 -16.699 1.00 32.88 206 ILE A CA 1
ATOM 1617 C C . ILE A 1 206 ? 1.998 9.156 -16.272 1.00 32.88 206 ILE A C 1
ATOM 1619 O O . ILE A 1 206 ? 2.230 10.041 -15.457 1.00 32.88 206 ILE A O 1
ATOM 1623 N N . VAL A 1 207 ? 0.900 9.115 -16.994 1.00 31.69 207 VAL A N 1
ATOM 1624 C CA . VAL A 1 207 ? -0.344 9.746 -16.668 1.00 31.69 207 VAL A CA 1
ATOM 1625 C C . VAL A 1 207 ? -0.940 8.899 -15.549 1.00 31.69 207 VAL A C 1
ATOM 1627 O O . VAL A 1 207 ? -1.588 7.884 -15.792 1.00 31.69 207 VAL A O 1
ATOM 1630 N N . THR A 1 208 ? -0.656 9.297 -14.314 1.00 31.45 208 THR A N 1
ATOM 1631 C CA . THR A 1 208 ? -1.386 8.835 -13.137 1.00 31.45 208 THR A CA 1
ATOM 1632 C C . THR A 1 208 ? -2.888 8.986 -13.396 1.00 31.45 208 THR A C 1
ATOM 1634 O O . THR A 1 208 ? -3.332 9.945 -14.043 1.00 31.45 208 THR A O 1
ATOM 1637 N N . GLY A 1 209 ? -3.665 8.021 -12.913 1.00 30.84 209 GLY A N 1
ATOM 1638 C CA . GLY A 1 209 ? -5.121 8.000 -12.972 1.00 30.84 209 GLY A CA 1
ATOM 1639 C C . GLY A 1 209 ? -5.815 9.365 -12.863 1.00 30.84 209 GLY A C 1
ATOM 1640 O O . GLY A 1 209 ? -5.426 10.222 -12.076 1.00 30.84 209 GLY A O 1
ATOM 1641 N N . ALA A 1 210 ? -6.850 9.565 -13.687 1.00 32.03 210 ALA A N 1
ATOM 1642 C CA . ALA A 1 210 ? -7.711 10.754 -13.816 1.00 32.03 210 ALA A CA 1
ATOM 1643 C C . ALA A 1 210 ? -7.052 12.114 -14.183 1.00 32.03 210 ALA A C 1
ATOM 1645 O O . ALA A 1 210 ? -7.705 12.933 -14.840 1.00 32.03 210 ALA A O 1
ATOM 1646 N N . ALA A 1 211 ? -5.771 12.368 -13.891 1.00 28.92 211 ALA A N 1
ATOM 1647 C CA . ALA A 1 211 ? -5.084 13.618 -14.266 1.00 28.92 211 ALA A CA 1
ATOM 1648 C C . ALA A 1 211 ? -4.724 13.698 -15.771 1.00 28.92 211 ALA A C 1
ATOM 1650 O O . ALA A 1 211 ? -4.515 14.779 -16.334 1.00 28.92 211 ALA A O 1
ATOM 1651 N N . ALA A 1 212 ? -4.776 12.551 -16.455 1.00 32.62 212 ALA A N 1
ATOM 1652 C CA . ALA A 1 212 ? -4.654 12.351 -17.901 1.00 32.62 212 ALA A CA 1
ATOM 1653 C C . ALA A 1 212 ? -5.374 13.359 -18.790 1.00 32.62 212 ALA A C 1
ATOM 1655 O O . ALA A 1 212 ? -4.855 13.833 -19.804 1.00 32.62 212 ALA A O 1
ATOM 1656 N N . MET A 1 213 ? -6.635 13.626 -18.460 1.00 37.28 213 MET A N 1
ATOM 1657 C CA . MET A 1 213 ? -7.564 14.155 -19.450 1.00 37.28 213 MET A CA 1
ATOM 1658 C C . MET A 1 213 ? -7.600 15.679 -19.483 1.00 37.28 213 MET A C 1
ATOM 1660 O O . MET A 1 213 ? -8.071 16.254 -20.465 1.00 37.28 213 MET A O 1
ATOM 1664 N N . HIS A 1 214 ? -7.033 16.353 -18.479 1.00 30.77 214 HIS A N 1
ATOM 1665 C CA . HIS A 1 214 ? -6.855 17.804 -18.538 1.00 30.77 214 HIS A CA 1
ATOM 1666 C C . HIS A 1 214 ? -5.582 18.214 -19.289 1.00 30.77 214 HIS A C 1
ATOM 1668 O O . HIS A 1 214 ? -5.587 19.222 -19.999 1.00 30.77 214 HIS A O 1
ATOM 1674 N N . VAL A 1 215 ? -4.520 17.407 -19.216 1.00 30.81 215 VAL A N 1
ATOM 1675 C CA . VAL A 1 215 ? -3.264 17.663 -19.939 1.00 30.81 215 VAL A CA 1
ATOM 1676 C C . VAL A 1 215 ? -3.354 17.181 -21.390 1.00 30.81 215 VAL A C 1
ATOM 1678 O O . VAL A 1 215 ? -2.932 17.903 -22.295 1.00 30.81 215 VAL A O 1
ATOM 1681 N N . GLY A 1 216 ? -4.016 16.043 -21.644 1.00 30.31 216 GLY A N 1
ATOM 1682 C CA . GLY A 1 216 ? -4.265 15.536 -22.999 1.00 30.31 216 GLY A CA 1
ATOM 1683 C C . GLY A 1 216 ? -5.031 16.524 -23.888 1.00 30.31 216 GLY A C 1
ATOM 1684 O O . GLY A 1 216 ? -4.704 16.678 -25.062 1.00 30.31 216 GLY A O 1
ATOM 1685 N N . ARG A 1 217 ? -5.982 17.286 -23.325 1.00 29.39 217 ARG A N 1
ATOM 1686 C CA . ARG A 1 217 ? -6.710 18.329 -24.069 1.00 29.39 217 ARG A CA 1
ATOM 1687 C C . ARG A 1 217 ? -5.852 19.567 -24.362 1.00 29.39 217 ARG A C 1
ATOM 1689 O O . ARG A 1 217 ? -5.918 20.092 -25.469 1.00 29.39 217 ARG A O 1
ATOM 1696 N N . LYS A 1 218 ? -4.986 19.993 -23.433 1.00 28.36 218 LYS A N 1
ATOM 1697 C CA . LYS A 1 218 ? -4.067 21.128 -23.659 1.00 28.36 218 LYS A CA 1
ATOM 1698 C C . LYS A 1 218 ? -2.937 20.810 -24.642 1.00 28.36 218 LYS A C 1
ATOM 1700 O O . LYS A 1 218 ? -2.530 21.698 -25.392 1.00 28.36 218 LYS A O 1
ATOM 1705 N N . LEU A 1 219 ? -2.454 19.566 -24.659 1.00 31.30 219 LEU A N 1
ATOM 1706 C CA . LEU A 1 219 ? -1.434 19.107 -25.607 1.00 31.30 219 LEU A CA 1
ATOM 1707 C C . LEU A 1 219 ? -1.994 18.943 -27.028 1.00 31.30 219 LEU A C 1
ATOM 1709 O O . LEU A 1 219 ? -1.306 19.280 -27.990 1.00 31.30 219 LEU A O 1
ATOM 1713 N N . LEU A 1 220 ? -3.254 18.518 -27.176 1.00 34.62 220 LEU A N 1
ATOM 1714 C CA . LEU A 1 220 ? -3.913 18.431 -28.485 1.00 34.62 220 LEU A CA 1
ATOM 1715 C C . LEU A 1 220 ? -4.279 19.808 -29.073 1.00 34.62 220 LEU A C 1
ATOM 1717 O O . LEU A 1 220 ? -4.261 19.967 -30.292 1.00 34.62 220 LEU A O 1
ATOM 1721 N N . GLU A 1 221 ? -4.532 20.826 -28.244 1.00 32.78 221 GLU A N 1
ATOM 1722 C CA . GLU A 1 221 ? -4.834 22.190 -28.717 1.00 32.78 221 GLU A CA 1
ATOM 1723 C C . GLU A 1 221 ? -3.601 22.975 -29.214 1.00 32.78 221 GLU A C 1
ATOM 1725 O O . GLU A 1 221 ? -3.755 23.920 -29.986 1.00 32.78 221 GLU A O 1
ATOM 1730 N N . HIS A 1 222 ? -2.373 22.579 -28.851 1.00 32.25 222 HIS A N 1
ATOM 1731 C CA . HIS A 1 222 ? -1.144 23.299 -29.237 1.00 32.25 222 HIS A CA 1
ATOM 1732 C C . HIS A 1 222 ? -0.366 22.678 -30.416 1.00 32.25 222 HIS A C 1
ATOM 1734 O O . HIS A 1 222 ? 0.670 23.214 -30.814 1.00 32.25 222 HIS A O 1
ATOM 1740 N N . GLY A 1 223 ? -0.844 21.574 -31.002 1.00 33.41 223 GLY A N 1
ATOM 1741 C CA . GLY A 1 223 ? -0.043 20.750 -31.921 1.00 33.41 223 GLY A CA 1
ATOM 1742 C C . GLY A 1 223 ? -0.259 20.936 -33.428 1.00 33.41 223 GLY A C 1
ATOM 1743 O O . GLY A 1 223 ? 0.543 20.432 -34.210 1.00 33.41 223 GLY A O 1
ATOM 1744 N N . ALA A 1 224 ? -1.300 21.636 -33.884 1.00 33.41 224 ALA A N 1
ATOM 1745 C CA . ALA A 1 224 ? -1.607 21.711 -35.317 1.00 33.41 224 ALA A CA 1
ATOM 1746 C C . ALA A 1 224 ? -1.232 23.072 -35.927 1.00 33.41 224 ALA A C 1
ATOM 1748 O O . ALA A 1 224 ? -2.053 23.986 -35.989 1.00 33.41 224 ALA A O 1
ATOM 1749 N N . LYS A 1 225 ? -0.006 23.205 -36.454 1.00 34.78 225 LYS A N 1
ATOM 1750 C CA . LYS A 1 225 ? 0.315 24.268 -37.424 1.00 34.78 225 LYS A CA 1
ATOM 1751 C C . LYS A 1 225 ? 0.252 23.709 -38.846 1.00 34.78 225 LYS A C 1
ATOM 1753 O O . LYS A 1 225 ? 1.057 22.864 -39.220 1.00 34.78 225 LYS A O 1
ATOM 1758 N N . LYS A 1 226 ? -0.714 24.200 -39.629 1.00 35.16 226 LYS A N 1
ATOM 1759 C CA . LYS A 1 226 ? -0.791 23.998 -41.085 1.00 35.16 226 LYS A CA 1
ATOM 1760 C C . LYS A 1 226 ? 0.253 24.868 -41.782 1.00 35.16 226 LYS A C 1
ATOM 1762 O O . LYS A 1 226 ? 0.416 26.031 -41.414 1.00 35.16 226 LYS A O 1
ATOM 1767 N N . ASP A 1 227 ? 0.920 24.323 -42.795 1.00 40.34 227 ASP A N 1
ATOM 1768 C CA . ASP A 1 227 ? 1.742 25.131 -43.694 1.00 40.34 227 ASP A CA 1
ATOM 1769 C C . ASP A 1 227 ? 0.878 25.899 -44.714 1.00 40.34 227 ASP A C 1
ATOM 1771 O O . ASP A 1 227 ? -0.328 25.669 -44.857 1.00 40.34 227 ASP A O 1
ATOM 1775 N N . SER A 1 228 ? 1.505 26.827 -45.439 1.00 37.56 228 SER A N 1
ATOM 1776 C CA . SER A 1 228 ? 0.859 27.716 -46.413 1.00 37.56 228 SER A CA 1
ATOM 1777 C C . SER A 1 228 ? 0.376 27.031 -47.702 1.00 37.56 228 SER A C 1
ATOM 1779 O O . SER A 1 228 ? -0.112 27.715 -48.600 1.00 37.56 228 SER A O 1
ATOM 1781 N N . LYS A 1 229 ? 0.475 25.699 -47.811 1.00 39.16 229 LYS A N 1
ATOM 1782 C CA . LYS A 1 229 ? -0.035 24.906 -48.941 1.00 39.16 229 LYS A CA 1
ATOM 1783 C C . LYS A 1 229 ? -1.077 23.862 -48.531 1.00 39.16 229 LYS A C 1
ATOM 1785 O O . LYS A 1 229 ? -1.551 23.121 -49.386 1.00 39.16 229 LYS A O 1
ATOM 1790 N N . GLY A 1 230 ? -1.489 23.834 -47.262 1.00 35.44 230 GLY A N 1
ATOM 1791 C CA . GLY A 1 230 ? -2.620 23.025 -46.803 1.00 35.44 230 GLY A CA 1
ATOM 1792 C C . GLY A 1 230 ? -2.333 21.528 -46.665 1.00 35.44 230 GLY A C 1
ATOM 1793 O O . GLY A 1 230 ? -3.270 20.763 -46.441 1.00 35.44 230 GLY A O 1
ATOM 1794 N N . ASN A 1 231 ? -1.067 21.109 -46.734 1.00 34.06 231 ASN A N 1
ATOM 1795 C CA . ASN A 1 231 ? -0.688 19.728 -46.456 1.00 34.06 231 ASN A CA 1
ATOM 1796 C C . ASN A 1 231 ? -0.510 19.518 -44.947 1.00 34.06 231 ASN A C 1
ATOM 1798 O O . ASN A 1 231 ? 0.183 20.276 -44.267 1.00 34.06 231 ASN A O 1
ATOM 1802 N N . VAL A 1 232 ? -1.128 18.459 -44.421 1.00 35.56 232 VAL A N 1
ATOM 1803 C CA . VAL A 1 232 ? -0.860 17.969 -43.066 1.00 35.56 232 VAL A CA 1
ATOM 1804 C C . VAL A 1 232 ? 0.446 17.189 -43.129 1.00 35.56 232 VAL A C 1
ATOM 1806 O O . VAL A 1 232 ? 0.474 16.018 -43.499 1.00 35.56 232 VAL A O 1
ATOM 1809 N N . ILE A 1 233 ? 1.549 17.856 -42.809 1.00 31.78 233 ILE A N 1
ATOM 1810 C CA . ILE A 1 233 ? 2.808 17.171 -42.548 1.00 31.78 233 ILE A CA 1
ATOM 1811 C C . ILE A 1 233 ? 2.646 16.544 -41.162 1.00 31.78 233 ILE A C 1
ATOM 1813 O O . ILE A 1 233 ? 2.549 17.267 -40.171 1.00 31.78 233 ILE A O 1
ATOM 1817 N N . ALA A 1 234 ? 2.583 15.213 -41.088 1.00 32.31 234 ALA A N 1
ATOM 1818 C CA . ALA A 1 234 ? 2.764 14.472 -39.842 1.00 32.31 234 ALA A CA 1
ATOM 1819 C C . ALA A 1 234 ? 4.219 14.675 -39.382 1.00 32.31 234 ALA A C 1
ATOM 1821 O O . ALA A 1 234 ? 5.103 13.860 -39.634 1.00 32.31 234 ALA A O 1
ATOM 1822 N N . GLY A 1 235 ? 4.485 15.859 -38.833 1.00 23.83 235 GLY A N 1
ATOM 1823 C CA . GLY A 1 235 ? 5.788 16.286 -38.358 1.00 23.83 235 GLY A CA 1
ATOM 1824 C C . GLY A 1 235 ? 6.126 15.531 -37.087 1.00 23.83 235 GLY A C 1
ATOM 1825 O O . GLY A 1 235 ? 5.353 15.543 -36.131 1.00 23.83 235 GLY A O 1
ATOM 1826 N N . ALA A 1 236 ? 7.277 14.867 -37.111 1.00 27.66 236 ALA A N 1
ATOM 1827 C CA . ALA A 1 236 ? 7.870 14.170 -35.988 1.00 27.66 236 ALA A CA 1
ATOM 1828 C C . ALA A 1 236 ? 7.756 14.992 -34.697 1.00 27.66 236 ALA A C 1
ATOM 1830 O O . ALA A 1 236 ? 8.376 16.048 -34.551 1.00 27.66 236 ALA A O 1
ATOM 1831 N N . VAL A 1 237 ? 6.979 14.478 -33.747 1.00 24.56 237 VAL A N 1
ATOM 1832 C CA . VAL A 1 237 ? 7.062 14.912 -32.360 1.00 24.56 237 VAL A CA 1
ATOM 1833 C C . VAL A 1 237 ? 8.372 14.350 -31.818 1.00 24.56 237 VAL A C 1
ATOM 1835 O O . VAL A 1 237 ? 8.486 13.173 -31.486 1.00 24.56 237 VAL A O 1
ATOM 1838 N N . VAL A 1 238 ? 9.390 15.206 -31.791 1.00 30.80 238 VAL A N 1
ATOM 1839 C CA . VAL A 1 238 ? 10.599 15.010 -30.994 1.00 30.80 238 VAL A CA 1
ATOM 1840 C C . VAL A 1 238 ? 10.178 15.101 -29.526 1.00 30.80 238 VAL A C 1
ATOM 1842 O O . VAL A 1 238 ? 10.058 16.192 -28.976 1.00 30.80 238 VAL A O 1
ATOM 1845 N N . LEU A 1 239 ? 9.931 13.950 -28.902 1.00 26.33 239 LEU A N 1
ATOM 1846 C CA . LEU A 1 239 ? 9.991 13.790 -27.449 1.00 26.33 239 LEU A CA 1
ATOM 1847 C C . LEU A 1 239 ? 11.354 13.159 -27.135 1.00 26.33 239 LEU A C 1
ATOM 1849 O O . LEU A 1 239 ? 11.732 12.144 -27.715 1.00 26.33 239 LEU A O 1
ATOM 1853 N N . GLY A 1 240 ? 12.150 13.878 -26.344 1.00 24.73 240 GLY A N 1
ATOM 1854 C CA . GLY A 1 240 ? 13.598 13.716 -26.228 1.00 24.73 240 GLY A CA 1
ATOM 1855 C C . GLY A 1 240 ? 14.089 12.379 -25.660 1.00 24.73 240 GLY A C 1
ATOM 1856 O O . GLY A 1 240 ? 13.415 11.731 -24.872 1.00 24.73 240 GLY A O 1
ATOM 1857 N N . VAL A 1 241 ? 15.341 12.070 -26.035 1.00 25.27 241 VAL A N 1
ATOM 1858 C CA . VAL A 1 241 ? 16.208 10.927 -25.659 1.00 25.27 241 VAL A CA 1
ATOM 1859 C C . VAL A 1 241 ? 15.926 9.587 -26.367 1.00 25.27 241 VAL A C 1
ATOM 1861 O O . VAL A 1 241 ? 15.761 8.552 -25.741 1.00 25.27 241 VAL A O 1
ATOM 1864 N N . GLY A 1 242 ? 15.967 9.575 -27.706 1.00 25.62 242 GLY A N 1
ATOM 1865 C CA . GLY A 1 242 ? 15.974 8.330 -28.507 1.00 25.62 242 GLY A CA 1
ATOM 1866 C C . GLY A 1 242 ? 17.241 8.071 -29.342 1.00 25.62 242 GLY A C 1
ATOM 1867 O O . GLY A 1 242 ? 17.456 6.957 -29.807 1.00 25.62 242 GLY A O 1
ATOM 1868 N N . ALA A 1 243 ? 18.118 9.064 -29.548 1.00 24.72 243 ALA A N 1
ATOM 1869 C CA . ALA A 1 243 ? 19.155 8.977 -30.592 1.00 24.72 243 ALA A CA 1
ATOM 1870 C C . ALA A 1 243 ? 20.547 8.494 -30.122 1.00 24.72 243 ALA A C 1
ATOM 1872 O O . ALA A 1 243 ? 21.284 7.911 -30.913 1.00 24.72 243 ALA A O 1
ATOM 1873 N N . ALA A 1 244 ? 20.915 8.644 -28.841 1.00 25.98 244 ALA A N 1
ATOM 1874 C CA . ALA A 1 244 ? 22.143 8.023 -28.302 1.00 25.98 244 ALA A CA 1
ATOM 1875 C C . ALA A 1 244 ? 21.995 6.485 -28.150 1.00 25.98 244 ALA A C 1
ATOM 1877 O O . ALA A 1 244 ? 22.982 5.743 -28.116 1.00 25.98 244 ALA A O 1
ATOM 1878 N N . VAL A 1 245 ? 20.725 6.048 -28.179 1.00 29.66 245 VAL A N 1
ATOM 1879 C CA . VAL A 1 245 ? 20.066 4.729 -28.258 1.00 29.66 245 VAL A CA 1
ATOM 1880 C C . VAL A 1 245 ? 20.777 3.575 -28.979 1.00 29.66 245 VAL A C 1
ATOM 1882 O O . VAL A 1 245 ? 20.848 2.433 -28.547 1.00 29.66 245 VAL A O 1
ATOM 1885 N N . LEU A 1 246 ? 21.400 3.875 -30.113 1.00 31.23 246 LEU A N 1
ATOM 1886 C CA . LEU A 1 246 ? 21.805 2.826 -31.057 1.00 31.23 246 LEU A CA 1
ATOM 1887 C C . LEU A 1 246 ? 23.303 2.502 -31.066 1.00 31.23 246 LEU A C 1
ATOM 1889 O O . LEU A 1 246 ? 23.675 1.387 -31.406 1.00 31.23 246 LEU A O 1
ATOM 1893 N N . LEU A 1 247 ? 24.175 3.42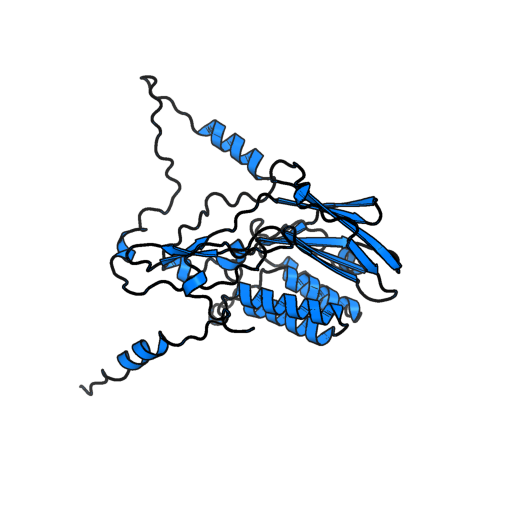6 -30.646 1.00 27.69 247 LEU A N 1
ATOM 1894 C CA . LEU A 1 247 ? 25.623 3.255 -30.861 1.00 27.69 247 LEU A CA 1
ATOM 1895 C C . LEU A 1 247 ? 26.319 2.333 -29.839 1.00 27.69 247 LEU A C 1
ATOM 1897 O O . LEU A 1 247 ? 27.137 1.509 -30.230 1.00 27.69 247 LEU A O 1
ATOM 1901 N N . ALA A 1 248 ? 25.970 2.407 -28.549 1.00 33.66 248 ALA A N 1
ATOM 1902 C CA . ALA A 1 248 ? 26.537 1.515 -27.519 1.00 33.66 248 ALA A CA 1
ATOM 1903 C C . ALA A 1 248 ? 26.109 0.034 -27.648 1.00 33.66 248 ALA A C 1
ATOM 1905 O O . ALA A 1 248 ? 26.826 -0.855 -27.202 1.00 33.66 248 ALA A O 1
ATOM 1906 N N . SER A 1 249 ? 24.973 -0.236 -28.296 1.00 33.59 249 SER A N 1
ATOM 1907 C CA . SER A 1 249 ? 24.372 -1.573 -28.433 1.00 33.59 249 SER A CA 1
ATOM 1908 C C . SER A 1 249 ? 25.077 -2.445 -29.484 1.00 33.59 249 SER A C 1
ATOM 1910 O O . SER A 1 249 ? 24.748 -3.611 -29.651 1.00 33.59 249 SER A O 1
ATOM 1912 N N . LEU A 1 250 ? 26.042 -1.878 -30.217 1.00 34.91 250 LEU A N 1
ATOM 1913 C CA . LEU A 1 250 ? 26.869 -2.588 -31.198 1.00 34.91 250 LEU A CA 1
ATOM 1914 C C . LEU A 1 250 ? 28.063 -3.323 -30.562 1.00 34.91 250 LEU A C 1
ATOM 1916 O O . LEU A 1 250 ? 28.793 -4.001 -31.280 1.00 34.91 250 LEU A O 1
ATOM 1920 N N . LEU A 1 251 ? 28.298 -3.164 -29.252 1.00 39.84 251 LEU A N 1
ATOM 1921 C CA . LEU A 1 251 ? 29.547 -3.575 -28.595 1.00 39.84 251 LEU A CA 1
ATOM 1922 C C . LEU A 1 251 ? 29.376 -4.565 -27.427 1.00 39.84 251 LEU A C 1
ATOM 1924 O O . LEU A 1 251 ? 30.376 -4.906 -26.799 1.00 39.84 251 LEU A O 1
ATOM 1928 N N . MET A 1 252 ? 28.163 -5.049 -27.129 1.00 38.09 252 MET A N 1
ATOM 1929 C CA . MET A 1 252 ? 27.923 -5.983 -26.016 1.00 38.09 252 MET A CA 1
ATOM 1930 C C . MET A 1 252 ? 27.339 -7.316 -26.503 1.00 38.09 252 MET A C 1
ATOM 1932 O O . MET A 1 252 ? 26.333 -7.335 -27.200 1.00 38.09 252 MET A O 1
ATOM 1936 N N . ASN A 1 253 ? 27.991 -8.423 -26.126 1.00 39.47 253 ASN A N 1
ATOM 1937 C CA . ASN A 1 253 ? 27.642 -9.808 -26.491 1.00 39.47 253 ASN A CA 1
ATOM 1938 C C . ASN A 1 253 ? 27.025 -10.602 -25.314 1.00 39.47 253 ASN A C 1
ATOM 1940 O O . ASN A 1 253 ? 27.132 -11.825 -25.285 1.00 39.47 253 ASN A O 1
ATOM 1944 N N . ALA A 1 254 ? 26.439 -9.936 -24.316 1.00 51.19 254 ALA A N 1
ATOM 1945 C CA . ALA A 1 254 ? 25.774 -10.605 -23.195 1.00 51.19 254 ALA A CA 1
ATOM 1946 C C . ALA A 1 254 ? 24.254 -10.574 -23.409 1.00 51.19 254 ALA A C 1
ATOM 1948 O O . ALA A 1 254 ? 23.721 -9.497 -23.655 1.00 51.19 254 ALA A O 1
ATOM 1949 N N . GLU A 1 255 ? 23.576 -11.724 -23.341 1.00 57.59 255 GLU A N 1
ATOM 1950 C CA . GLU A 1 255 ? 22.106 -11.799 -23.313 1.00 57.59 255 GLU A CA 1
ATOM 1951 C C . GLU A 1 255 ? 21.582 -11.169 -22.014 1.00 57.59 255 GLU A C 1
ATOM 1953 O O . GLU A 1 255 ? 22.135 -11.396 -20.934 1.00 57.59 255 GLU A O 1
ATOM 1958 N N . ALA A 1 256 ? 20.533 -10.353 -22.114 1.00 61.91 256 ALA A N 1
ATOM 1959 C CA . ALA A 1 256 ? 19.935 -9.685 -20.968 1.00 61.91 256 ALA A CA 1
ATOM 1960 C C . ALA A 1 256 ? 19.143 -10.664 -20.086 1.00 61.91 256 ALA A C 1
ATOM 1962 O O . ALA A 1 256 ? 18.325 -11.438 -20.577 1.00 61.91 256 ALA A O 1
ATOM 1963 N N . ASP A 1 257 ? 19.338 -10.588 -18.767 1.00 67.38 257 ASP A N 1
ATOM 1964 C CA . ASP A 1 257 ? 18.519 -11.323 -17.799 1.00 67.38 257 ASP A CA 1
ATOM 1965 C C . ASP A 1 257 ? 17.130 -10.679 -17.692 1.00 67.38 257 ASP A C 1
ATOM 1967 O O . ASP A 1 257 ? 17.001 -9.548 -17.230 1.00 67.38 257 ASP A O 1
ATOM 1971 N N . THR A 1 258 ? 16.088 -11.384 -18.129 1.00 70.75 258 THR A N 1
ATOM 1972 C CA . THR A 1 258 ? 14.696 -10.901 -18.121 1.00 70.75 258 THR A CA 1
ATOM 1973 C C . THR A 1 258 ? 13.850 -11.521 -17.012 1.00 70.75 258 THR A C 1
ATOM 1975 O O . THR A 1 258 ? 12.625 -11.396 -17.028 1.00 70.75 258 THR A O 1
ATOM 1978 N N . ARG A 1 259 ? 14.459 -12.223 -16.051 1.00 77.75 259 ARG A N 1
ATOM 1979 C CA . ARG A 1 259 ? 13.718 -12.810 -14.928 1.00 77.75 259 ARG A CA 1
ATOM 1980 C C . ARG A 1 259 ? 13.182 -11.708 -14.013 1.00 77.75 259 ARG A C 1
ATOM 1982 O O . ARG A 1 259 ? 13.908 -10.772 -13.688 1.00 77.75 259 ARG A O 1
ATOM 1989 N N . GLY A 1 260 ? 11.938 -11.855 -13.570 1.00 78.38 260 GLY A N 1
ATOM 1990 C CA . GLY A 1 260 ? 11.272 -10.934 -12.653 1.00 78.38 260 GLY A CA 1
ATOM 1991 C C . GLY A 1 260 ? 10.027 -11.555 -12.031 1.00 78.38 260 GLY A C 1
ATOM 1992 O O . GLY A 1 260 ? 9.526 -12.573 -12.520 1.00 78.38 260 GLY A O 1
ATOM 1993 N N . ASP A 1 261 ? 9.540 -10.946 -10.957 1.00 82.44 261 ASP A N 1
ATOM 1994 C CA . ASP A 1 261 ? 8.301 -11.347 -10.301 1.00 82.44 261 ASP A CA 1
ATOM 1995 C C . ASP A 1 261 ? 7.090 -10.711 -10.990 1.00 82.44 261 ASP A C 1
ATOM 1997 O O . ASP A 1 261 ? 6.678 -9.584 -10.718 1.00 82.44 261 ASP A O 1
ATOM 2001 N N . VAL A 1 262 ? 6.498 -11.483 -11.894 1.00 76.56 262 VAL A N 1
ATOM 2002 C CA . VAL A 1 262 ? 5.320 -11.075 -12.662 1.00 76.56 262 VAL A CA 1
ATOM 2003 C C . VAL A 1 262 ? 4.017 -11.124 -11.853 1.00 76.56 262 VAL A C 1
ATOM 2005 O O . VAL A 1 262 ? 2.965 -10.757 -12.372 1.00 76.56 262 VAL A O 1
ATOM 2008 N N . LEU A 1 263 ? 4.061 -11.594 -10.600 1.00 84.50 263 LEU A N 1
ATOM 2009 C CA . LEU A 1 263 ? 2.902 -11.657 -9.708 1.00 84.50 263 LEU A CA 1
ATOM 2010 C C . LEU A 1 263 ? 2.728 -10.386 -8.878 1.00 84.50 263 LEU A C 1
ATOM 2012 O O . LEU A 1 263 ? 1.767 -10.304 -8.111 1.00 84.50 263 LEU A O 1
ATOM 2016 N N . LEU A 1 264 ? 3.626 -9.411 -8.986 1.00 89.31 264 LEU A N 1
ATOM 2017 C CA . LEU A 1 264 ? 3.491 -8.148 -8.271 1.00 89.31 264 LEU A CA 1
ATOM 2018 C C . LEU A 1 264 ? 2.361 -7.297 -8.864 1.00 89.31 264 LEU A C 1
ATOM 2020 O O . LEU A 1 264 ? 2.049 -7.426 -10.051 1.00 89.31 264 LEU A O 1
ATOM 2024 N N . PRO A 1 265 ? 1.715 -6.443 -8.056 1.00 92.81 265 PRO A N 1
ATOM 2025 C CA . PRO A 1 265 ? 0.696 -5.531 -8.553 1.00 92.81 265 PRO A CA 1
ATOM 2026 C C . PRO A 1 265 ? 1.333 -4.371 -9.318 1.00 92.81 265 PRO A C 1
ATOM 2028 O O . PRO A 1 265 ? 2.513 -4.071 -9.132 1.00 92.81 265 PRO A O 1
ATOM 2031 N N . GLY A 1 266 ? 0.553 -3.682 -10.145 1.00 88.12 266 GLY A N 1
ATOM 2032 C CA . GLY A 1 266 ? 0.970 -2.414 -10.749 1.00 88.12 266 GLY A CA 1
ATOM 2033 C C . GLY A 1 266 ? 1.025 -1.295 -9.710 1.00 88.12 266 GLY A C 1
ATOM 2034 O O . GLY A 1 266 ? 2.020 -0.583 -9.606 1.00 88.12 266 GLY A O 1
ATOM 2035 N N . GLU A 1 267 ? -0.015 -1.197 -8.881 1.00 90.94 267 GLU A N 1
ATOM 2036 C CA . GLU A 1 267 ? -0.142 -0.198 -7.821 1.00 90.94 267 GLU A CA 1
ATOM 2037 C C . GLU A 1 267 ? -0.687 -0.812 -6.527 1.00 90.94 267 GLU A C 1
ATOM 2039 O O . GLU A 1 267 ? -1.480 -1.754 -6.548 1.00 90.94 267 GLU A O 1
ATOM 2044 N N . THR A 1 268 ? -0.320 -0.221 -5.390 1.00 96.00 268 THR A N 1
ATOM 2045 C CA . THR A 1 268 ? -0.928 -0.512 -4.083 1.00 96.00 268 THR A CA 1
ATOM 2046 C C . THR A 1 268 ? -1.703 0.706 -3.601 1.00 96.00 268 THR A C 1
ATOM 2048 O O . THR A 1 268 ? -1.162 1.810 -3.518 1.00 96.00 268 THR A O 1
ATOM 2051 N N . HIS A 1 269 ? -2.980 0.518 -3.284 1.00 97.56 269 HIS A N 1
ATOM 2052 C CA . HIS A 1 269 ? -3.880 1.541 -2.757 1.00 97.56 269 HIS A CA 1
ATOM 2053 C C . HIS A 1 269 ? -4.239 1.240 -1.300 1.00 97.56 269 HIS A C 1
ATOM 2055 O O . HIS A 1 269 ? -4.292 0.086 -0.883 1.00 97.56 269 HIS A O 1
ATOM 2061 N N . LEU A 1 270 ? -4.508 2.289 -0.529 1.00 98.19 270 LEU A N 1
ATOM 2062 C CA . LEU A 1 270 ? -4.837 2.236 0.888 1.00 98.19 270 LEU A CA 1
ATOM 2063 C C . LEU A 1 270 ? -6.217 2.823 1.145 1.00 98.19 270 LEU A C 1
ATOM 2065 O O . LEU A 1 270 ? -6.514 3.964 0.783 1.00 98.19 270 LEU A O 1
ATOM 2069 N N . MET A 1 271 ? -7.023 2.064 1.870 1.00 98.00 271 MET A N 1
ATOM 2070 C CA . MET A 1 271 ? -8.200 2.567 2.553 1.00 98.00 271 MET A CA 1
ATOM 2071 C C . MET A 1 271 ? -8.148 2.129 4.012 1.00 98.00 271 MET A C 1
ATOM 2073 O O . MET A 1 271 ? -7.823 0.985 4.314 1.00 98.00 271 MET A O 1
ATOM 2077 N N . MET A 1 272 ? -8.485 3.027 4.929 1.00 98.06 272 MET A N 1
ATOM 2078 C CA . MET A 1 272 ? -8.592 2.704 6.346 1.00 98.06 272 MET A CA 1
ATOM 2079 C C . MET A 1 272 ? -9.953 3.136 6.874 1.00 98.06 272 MET A C 1
ATOM 2081 O O . MET A 1 272 ? -10.609 4.010 6.310 1.00 98.06 272 MET A O 1
ATOM 2085 N N . ALA A 1 273 ? -10.399 2.496 7.949 1.00 97.06 273 ALA A N 1
ATOM 2086 C CA . ALA A 1 273 ? -11.683 2.799 8.561 1.00 97.06 273 ALA A CA 1
ATOM 2087 C C . ALA A 1 273 ? -11.671 2.540 10.063 1.00 97.06 273 ALA A C 1
ATOM 2089 O O . ALA A 1 273 ? -10.864 1.764 10.583 1.00 97.06 273 ALA A O 1
ATOM 2090 N N . LYS A 1 274 ? -12.633 3.169 10.738 1.00 96.94 274 LYS A N 1
ATOM 2091 C CA . LYS A 1 274 ? -13.059 2.798 12.081 1.00 96.94 274 LYS A CA 1
ATOM 2092 C C . LYS A 1 274 ? -14.355 2.007 11.980 1.00 96.94 274 LYS A C 1
ATOM 2094 O O . LYS A 1 274 ? -15.397 2.583 11.675 1.00 96.94 274 LYS A O 1
ATOM 2099 N N . LEU A 1 275 ? -14.287 0.710 12.241 1.00 97.44 275 LEU A N 1
ATOM 2100 C CA . LEU A 1 275 ? -15.434 -0.193 12.215 1.00 97.44 275 LEU A CA 1
ATOM 2101 C C . LEU A 1 275 ? -15.707 -0.739 13.624 1.00 97.44 275 LEU A C 1
ATOM 2103 O O . LEU A 1 275 ? -14.765 -0.917 14.401 1.00 97.44 275 LEU A O 1
ATOM 2107 N N . PRO A 1 276 ? -16.972 -0.974 14.010 1.00 97.44 276 PRO A N 1
ATOM 2108 C CA . PRO A 1 276 ? -17.259 -1.654 15.268 1.00 97.44 276 PRO A CA 1
ATOM 2109 C C . PRO A 1 276 ? -16.695 -3.090 15.242 1.00 97.44 276 PRO A C 1
ATOM 2111 O O . PRO A 1 276 ? -16.576 -3.671 14.172 1.00 97.44 276 PRO A O 1
ATOM 2114 N N . PRO A 1 277 ? -16.343 -3.694 16.390 1.00 97.81 277 PRO A N 1
ATOM 2115 C CA . PRO A 1 277 ? -15.970 -5.105 16.422 1.00 97.81 277 PRO A CA 1
ATOM 2116 C C . PRO A 1 277 ? -17.105 -6.005 15.919 1.00 97.81 277 PRO A C 1
ATOM 2118 O O . PRO A 1 277 ? -18.273 -5.786 16.256 1.00 97.81 277 PRO A O 1
ATOM 2121 N N . GLY A 1 278 ? -16.760 -7.044 15.161 1.00 97.94 278 GLY A N 1
ATOM 2122 C CA . GLY A 1 278 ? -17.717 -7.999 14.612 1.00 97.94 278 GLY A CA 1
ATOM 2123 C C . GLY A 1 278 ? -17.501 -8.315 13.136 1.00 97.94 278 GLY A C 1
ATOM 2124 O O . GLY A 1 278 ? -16.447 -8.059 12.556 1.00 97.94 278 GLY A O 1
ATOM 2125 N N . LYS A 1 279 ? -18.517 -8.938 12.534 1.00 98.12 279 LYS A N 1
ATOM 2126 C CA . LYS A 1 279 ? -18.493 -9.353 11.129 1.00 98.12 279 LYS A CA 1
ATOM 2127 C C . LYS A 1 279 ? -19.013 -8.237 10.240 1.00 98.12 279 LYS A C 1
ATOM 2129 O O . LYS A 1 279 ? -20.127 -7.764 10.445 1.00 98.12 279 LYS A O 1
ATOM 2134 N N . HIS A 1 280 ? -18.234 -7.930 9.219 1.00 98.19 280 HIS A N 1
ATOM 2135 C CA . HIS A 1 280 ? -18.520 -6.953 8.186 1.00 98.19 280 HIS A CA 1
ATOM 2136 C C . HIS A 1 280 ? -18.406 -7.594 6.808 1.00 98.19 280 HIS A C 1
ATOM 2138 O O . HIS A 1 280 ? -17.765 -8.633 6.615 1.00 98.19 280 HIS A O 1
ATOM 2144 N N . THR A 1 281 ? -19.027 -6.945 5.833 1.00 98.06 281 THR A N 1
ATOM 2145 C CA . THR A 1 281 ? -18.895 -7.287 4.419 1.00 98.06 281 THR A CA 1
ATOM 2146 C C . THR A 1 281 ? -18.309 -6.111 3.663 1.00 98.06 281 THR A C 1
ATOM 2148 O O . THR A 1 281 ? -18.830 -5.000 3.725 1.00 98.06 281 THR A O 1
ATOM 2151 N N . VAL A 1 282 ? -17.215 -6.354 2.948 1.00 98.25 282 VAL A N 1
ATOM 2152 C CA . VAL A 1 282 ? -16.546 -5.358 2.115 1.00 98.25 282 VAL A CA 1
ATOM 2153 C C . VAL A 1 282 ? -16.905 -5.599 0.653 1.00 98.25 282 VAL A C 1
ATOM 2155 O O . VAL A 1 282 ? -16.938 -6.733 0.162 1.00 98.25 282 VAL A O 1
ATOM 2158 N N . GLU A 1 283 ? -17.167 -4.508 -0.055 1.00 98.12 283 GLU A N 1
ATOM 2159 C CA . GLU A 1 283 ? -17.263 -4.478 -1.507 1.00 98.12 283 GLU A CA 1
ATOM 2160 C C . GLU A 1 283 ? -16.237 -3.486 -2.055 1.00 98.12 283 GLU A C 1
ATOM 2162 O O . GLU A 1 283 ? -16.120 -2.359 -1.574 1.00 98.12 283 GLU A O 1
ATOM 2167 N N . VAL A 1 284 ? -15.507 -3.907 -3.087 1.00 97.81 284 VAL A N 1
ATOM 2168 C CA . VAL A 1 284 ? -14.560 -3.055 -3.806 1.00 97.81 284 VAL A CA 1
ATOM 2169 C C . VAL A 1 284 ? -14.956 -2.993 -5.273 1.00 97.81 284 VAL A C 1
ATOM 2171 O O . VAL A 1 284 ? -15.087 -4.020 -5.949 1.00 97.81 284 VAL A O 1
ATOM 2174 N N . ARG A 1 285 ? -15.146 -1.767 -5.767 1.00 96.69 285 ARG A N 1
ATOM 2175 C CA . ARG A 1 285 ? -15.382 -1.484 -7.187 1.00 96.69 285 ARG A CA 1
ATOM 2176 C C . ARG A 1 285 ? -14.161 -0.811 -7.779 1.00 96.69 285 ARG A C 1
ATOM 2178 O O . ARG A 1 285 ? -13.666 0.171 -7.230 1.00 96.69 285 ARG A O 1
ATOM 2185 N N . TYR A 1 286 ? -13.736 -1.311 -8.927 1.00 94.94 286 TYR A N 1
ATOM 2186 C CA . TYR A 1 286 ? -12.624 -0.761 -9.689 1.00 94.94 286 TYR A CA 1
ATOM 2187 C C . TYR A 1 286 ? -13.161 0.083 -10.835 1.00 94.94 286 TYR A C 1
ATOM 2189 O O . TYR A 1 286 ? -14.191 -0.245 -11.427 1.00 94.94 286 TYR A O 1
ATOM 2197 N N . TYR A 1 287 ? -12.470 1.171 -11.150 1.00 88.69 287 TYR A N 1
ATOM 2198 C CA . TYR A 1 287 ? -12.844 2.062 -12.242 1.00 88.69 287 TYR A CA 1
ATOM 2199 C C . TYR A 1 287 ? -11.646 2.325 -13.137 1.00 88.69 287 TYR A C 1
ATOM 2201 O O . TYR A 1 287 ? -10.507 2.328 -12.673 1.00 88.69 287 TYR A O 1
ATOM 2209 N N . ASP A 1 288 ? -11.918 2.557 -14.416 1.00 83.94 288 ASP A N 1
ATOM 2210 C CA . ASP A 1 288 ? -10.899 2.952 -15.376 1.00 83.94 288 ASP A CA 1
ATOM 2211 C C . ASP A 1 288 ? -10.534 4.439 -15.281 1.00 83.94 288 ASP A C 1
ATOM 2213 O O . ASP A 1 288 ? -11.161 5.222 -14.563 1.00 83.94 288 ASP A O 1
ATOM 2217 N N . GLY A 1 289 ? -9.528 4.854 -16.055 1.00 74.50 289 GLY A N 1
ATOM 2218 C CA . GLY A 1 289 ? -9.099 6.255 -16.126 1.00 74.50 289 GLY A CA 1
ATOM 2219 C C . GLY A 1 289 ? -10.166 7.238 -16.644 1.00 74.50 289 GLY A C 1
ATOM 2220 O O . GLY A 1 289 ? -9.959 8.448 -16.565 1.00 74.50 289 GLY A O 1
ATOM 2221 N N . TYR A 1 290 ? -11.304 6.749 -17.153 1.00 77.56 290 TYR A N 1
ATOM 2222 C CA . TYR A 1 290 ? -12.464 7.546 -17.570 1.00 77.56 290 TYR A CA 1
ATOM 2223 C C . TYR A 1 290 ? -13.577 7.582 -16.511 1.00 77.56 290 TYR A C 1
ATOM 2225 O O . TYR A 1 290 ? -14.634 8.167 -16.759 1.00 77.56 290 TYR A O 1
ATOM 2233 N N . GLY A 1 291 ? -13.368 6.960 -15.347 1.00 79.06 291 GLY A N 1
ATOM 2234 C CA . GLY A 1 291 ? -14.365 6.849 -14.285 1.00 79.06 291 GLY A CA 1
ATOM 2235 C C . GLY A 1 291 ? -15.477 5.844 -14.594 1.00 79.06 291 GLY A C 1
ATOM 2236 O O . GLY A 1 291 ? -16.536 5.888 -13.966 1.00 79.06 291 GLY A O 1
ATOM 2237 N N . ARG A 1 292 ? -15.280 4.941 -15.563 1.00 87.06 292 ARG A N 1
ATOM 2238 C CA . ARG A 1 292 ? -16.227 3.858 -15.851 1.00 87.06 292 ARG A CA 1
ATOM 2239 C C . ARG A 1 292 ? -15.898 2.665 -14.974 1.00 87.06 292 ARG A C 1
ATOM 2241 O O . ARG A 1 292 ? -14.750 2.249 -14.880 1.00 87.06 292 ARG A O 1
ATOM 2248 N N . GLU A 1 293 ? -16.923 2.102 -14.352 1.00 92.62 293 GLU A N 1
ATOM 2249 C CA . GLU A 1 293 ? -16.753 0.934 -13.496 1.00 92.62 293 GLU A CA 1
ATOM 2250 C C . GLU A 1 293 ? -16.380 -0.315 -14.313 1.00 92.62 293 GLU A C 1
ATOM 2252 O O . GLU A 1 293 ? -17.085 -0.689 -15.256 1.00 92.62 293 GLU A O 1
ATOM 2257 N N . LEU A 1 294 ? -15.318 -0.998 -13.891 1.00 92.00 294 LEU A N 1
ATOM 2258 C CA . LEU A 1 294 ? -14.882 -2.307 -14.375 1.00 92.00 294 LEU A CA 1
ATOM 2259 C C . LEU A 1 294 ? -15.655 -3.401 -13.625 1.00 92.00 294 LEU A C 1
ATOM 2261 O O . LEU A 1 294 ? -15.181 -4.002 -12.661 1.00 92.00 294 LEU A O 1
ATOM 2265 N N . ARG A 1 295 ? -16.917 -3.601 -14.022 1.00 93.25 295 ARG A N 1
ATOM 2266 C CA . ARG A 1 295 ? -17.880 -4.460 -13.303 1.00 93.25 295 ARG A CA 1
ATOM 2267 C C . ARG A 1 295 ? -17.451 -5.922 -13.178 1.00 93.25 295 ARG A C 1
ATOM 2269 O O . ARG A 1 295 ? -17.869 -6.591 -12.240 1.00 93.25 295 ARG A O 1
ATOM 2276 N N . ASP A 1 296 ? -16.669 -6.412 -14.128 1.00 90.62 296 ASP A N 1
ATOM 2277 C CA . ASP A 1 296 ? -16.098 -7.760 -14.157 1.00 90.62 296 ASP A CA 1
ATOM 2278 C C . ASP A 1 296 ? -15.014 -7.978 -13.092 1.00 90.62 296 ASP A C 1
ATOM 2280 O O . ASP A 1 296 ? -14.792 -9.112 -12.675 1.00 90.62 296 ASP A O 1
ATOM 2284 N N . MET A 1 297 ? -14.396 -6.898 -12.609 1.00 91.62 297 MET A N 1
ATOM 2285 C CA . MET A 1 297 ? -13.390 -6.918 -11.542 1.00 91.62 297 MET A CA 1
ATOM 2286 C C . MET A 1 297 ? -13.986 -6.647 -10.156 1.00 91.62 297 MET A C 1
ATOM 2288 O O . MET A 1 297 ? -13.277 -6.696 -9.154 1.00 91.62 297 MET A O 1
ATOM 2292 N N . ARG A 1 298 ? -15.286 -6.335 -10.069 1.00 94.00 298 ARG A N 1
ATOM 2293 C CA . ARG A 1 298 ? -15.943 -6.014 -8.799 1.00 94.00 298 ARG A CA 1
ATOM 2294 C C . ARG A 1 298 ? -15.850 -7.194 -7.829 1.00 94.00 298 ARG A C 1
ATOM 2296 O O . ARG A 1 298 ? -16.306 -8.295 -8.135 1.00 94.00 298 ARG A O 1
ATOM 2303 N N . GLN A 1 299 ? -15.374 -6.924 -6.618 1.00 94.81 299 GLN A N 1
ATOM 2304 C CA . GLN A 1 299 ? -15.331 -7.897 -5.528 1.00 94.81 299 GLN A CA 1
ATOM 2305 C C . GLN A 1 299 ? -16.440 -7.584 -4.529 1.00 94.81 299 GLN A C 1
ATOM 2307 O O . GLN A 1 299 ? -16.504 -6.476 -4.006 1.00 94.81 299 GLN A O 1
ATOM 2312 N N . GLN A 1 300 ? -17.336 -8.542 -4.296 1.00 94.50 300 GLN A N 1
ATOM 2313 C CA . GLN A 1 300 ? -18.522 -8.377 -3.449 1.00 94.50 300 GLN A CA 1
ATOM 2314 C C . GLN A 1 300 ? -18.517 -9.395 -2.317 1.00 94.50 300 GLN A C 1
ATOM 2316 O O . GLN A 1 300 ? -18.034 -10.514 -2.496 1.00 94.50 300 GLN A O 1
ATOM 2321 N N . ASN A 1 301 ? -19.155 -9.033 -1.203 1.00 94.38 301 ASN A N 1
ATOM 2322 C CA . ASN A 1 301 ? -19.326 -9.899 -0.035 1.00 94.38 301 ASN A CA 1
ATOM 2323 C C . ASN A 1 301 ? -17.994 -10.451 0.494 1.00 94.38 301 ASN A C 1
ATOM 2325 O O . ASN A 1 301 ? -17.935 -11.595 0.948 1.00 94.38 301 ASN A O 1
ATOM 2329 N N . VAL A 1 302 ? -16.924 -9.655 0.415 1.00 96.75 302 VAL A N 1
ATOM 2330 C CA . VAL A 1 302 ? -15.635 -10.031 0.991 1.00 96.75 302 VAL A CA 1
ATOM 2331 C C . VAL A 1 302 ? -15.795 -9.998 2.512 1.00 96.75 302 VAL A C 1
ATOM 2333 O O . VAL A 1 302 ? -16.124 -8.941 3.054 1.00 96.75 302 VAL A O 1
ATOM 2336 N N . PRO A 1 303 ? -15.626 -11.125 3.219 1.00 96.81 303 PRO A N 1
ATOM 2337 C CA . PRO A 1 303 ? -15.791 -11.143 4.662 1.00 96.81 303 PRO A CA 1
ATOM 2338 C C . PRO A 1 303 ? -14.645 -10.385 5.336 1.00 96.81 303 PRO A C 1
ATOM 2340 O O . PRO A 1 303 ? -13.482 -10.565 4.983 1.00 96.81 303 PRO A O 1
ATOM 2343 N N . LEU A 1 304 ? -14.983 -9.579 6.338 1.00 96.31 304 LEU A N 1
ATOM 2344 C CA . LEU A 1 304 ? -14.032 -8.904 7.212 1.00 96.31 304 LEU A CA 1
ATOM 2345 C C . LEU A 1 304 ? -14.461 -9.122 8.663 1.00 96.31 304 LEU A C 1
ATOM 2347 O O . LEU A 1 304 ? -15.603 -8.846 9.023 1.00 96.31 304 LEU A O 1
ATOM 2351 N N . GLU A 1 305 ? -13.557 -9.622 9.497 1.00 96.19 305 GLU A N 1
ATOM 2352 C CA . GLU A 1 305 ? -13.792 -9.779 10.932 1.00 96.19 305 GLU A CA 1
ATOM 2353 C C . GLU A 1 305 ? -12.946 -8.759 11.690 1.00 96.19 305 GLU A C 1
ATOM 2355 O O . GLU A 1 305 ? -11.718 -8.807 11.661 1.00 96.19 305 GLU A O 1
ATOM 2360 N N . VAL A 1 306 ? -13.618 -7.807 12.336 1.00 97.00 306 VAL A N 1
ATOM 2361 C CA . VAL A 1 306 ? -12.977 -6.751 13.117 1.00 97.00 306 VAL A CA 1
ATOM 2362 C C . VAL A 1 306 ? -12.863 -7.220 14.566 1.00 97.00 306 VAL A C 1
ATOM 2364 O O . VAL A 1 306 ? -13.895 -7.478 15.196 1.00 97.00 306 VAL A O 1
ATOM 2367 N N . PRO A 1 307 ? -11.642 -7.360 15.113 1.00 93.94 307 PRO A N 1
ATOM 2368 C CA . PRO A 1 307 ? -11.456 -7.879 16.460 1.00 93.94 307 PRO A CA 1
ATOM 2369 C C . PRO A 1 307 ? -11.876 -6.854 17.525 1.00 93.94 307 PRO A C 1
ATOM 2371 O O . PRO A 1 307 ? -11.930 -5.651 17.280 1.00 93.94 307 PRO A O 1
ATOM 2374 N N . GLU A 1 308 ? -12.121 -7.321 18.755 1.00 92.69 308 GLU A N 1
ATOM 2375 C CA . GLU A 1 308 ? -12.368 -6.429 19.904 1.00 92.69 308 GLU A CA 1
ATOM 2376 C C . GLU A 1 308 ? -11.145 -5.564 20.254 1.00 92.69 308 GLU A C 1
ATOM 2378 O O . GLU A 1 308 ? -11.285 -4.478 20.819 1.00 92.69 308 GLU A O 1
ATOM 2383 N N . ARG A 1 309 ? -9.941 -6.048 19.926 1.00 88.50 309 ARG A N 1
ATOM 2384 C CA . ARG A 1 309 ? -8.668 -5.359 20.132 1.00 88.50 309 ARG A CA 1
ATOM 2385 C C . ARG A 1 309 ? -7.732 -5.608 18.953 1.00 88.50 309 ARG A C 1
ATOM 2387 O O . ARG A 1 309 ? -7.625 -6.738 18.485 1.00 88.50 309 ARG A O 1
ATOM 2394 N N . GLY A 1 310 ? -6.988 -4.571 18.579 1.00 87.88 310 GLY A N 1
ATOM 2395 C CA . GLY A 1 310 ? -6.037 -4.604 17.472 1.00 87.88 310 GLY A CA 1
ATOM 2396 C C . GLY A 1 310 ? -6.707 -4.255 16.147 1.00 87.88 310 GLY A C 1
ATOM 2397 O O . GLY A 1 310 ? -7.849 -3.794 16.119 1.00 87.88 310 GLY A O 1
ATOM 2398 N N . ASP A 1 311 ? -5.976 -4.479 15.063 1.00 92.38 311 ASP A N 1
ATOM 2399 C CA . ASP A 1 311 ? -6.416 -4.126 13.718 1.00 92.38 311 ASP A CA 1
ATOM 2400 C C . ASP A 1 311 ? -6.944 -5.327 12.943 1.00 92.38 311 ASP A C 1
ATOM 2402 O O . ASP A 1 311 ? -6.367 -6.416 12.986 1.00 92.38 311 ASP A O 1
ATOM 2406 N N . ALA A 1 312 ? -7.989 -5.083 12.156 1.00 94.44 312 ALA A N 1
ATOM 2407 C CA . ALA A 1 312 ? -8.349 -5.934 11.034 1.00 94.44 312 ALA A CA 1
ATOM 2408 C C . ALA A 1 312 ? -7.548 -5.517 9.797 1.00 94.44 312 ALA A C 1
ATOM 2410 O O . ALA A 1 312 ? -7.489 -4.331 9.460 1.00 94.44 312 ALA A O 1
ATOM 2411 N N . THR A 1 313 ? -6.969 -6.482 9.090 1.00 95.31 313 THR A N 1
ATOM 2412 C CA . THR A 1 313 ? -6.316 -6.251 7.797 1.00 95.31 313 THR A CA 1
ATOM 2413 C C . THR A 1 313 ? -7.050 -6.979 6.687 1.00 95.31 313 THR A C 1
ATOM 2415 O O . THR A 1 313 ? -7.582 -8.068 6.888 1.00 95.31 313 THR A O 1
ATOM 2418 N N . LEU A 1 314 ? -7.072 -6.374 5.504 1.00 95.12 314 LEU A N 1
ATOM 2419 C CA . LEU A 1 314 ? -7.619 -6.985 4.305 1.00 95.12 314 LEU A CA 1
ATOM 2420 C C . LEU A 1 314 ? -6.723 -6.646 3.117 1.00 95.12 314 LEU A C 1
ATOM 2422 O O . LEU A 1 314 ? -6.502 -5.472 2.830 1.00 95.12 314 LEU A O 1
ATOM 2426 N N . LEU A 1 315 ? -6.228 -7.667 2.422 1.00 95.19 315 LEU A N 1
ATOM 2427 C CA . LEU A 1 315 ? -5.491 -7.524 1.170 1.00 95.19 315 LEU A CA 1
ATOM 2428 C C . LEU A 1 315 ? -6.365 -8.016 0.014 1.00 95.19 315 LEU A C 1
ATOM 2430 O O . LEU A 1 315 ? -6.793 -9.170 -0.006 1.00 95.19 315 LEU A O 1
ATOM 2434 N N . LEU A 1 316 ? -6.637 -7.141 -0.949 1.00 94.12 316 LEU A N 1
ATOM 2435 C CA . LEU A 1 316 ? -7.469 -7.429 -2.115 1.00 94.12 316 LEU A CA 1
ATOM 2436 C C . LEU A 1 316 ? -6.713 -7.119 -3.391 1.00 94.12 316 LEU A C 1
ATOM 2438 O O . LEU A 1 316 ? -6.065 -6.087 -3.471 1.00 94.12 316 LEU A O 1
ATOM 2442 N N . ARG A 1 317 ? -6.879 -7.949 -4.420 1.00 92.50 317 ARG A N 1
ATOM 2443 C CA . ARG A 1 317 ? -6.322 -7.698 -5.752 1.00 92.50 317 ARG A CA 1
ATOM 2444 C C . ARG A 1 317 ? -7.426 -7.659 -6.794 1.00 92.50 317 ARG A C 1
ATOM 2446 O O . ARG A 1 317 ? -8.248 -8.571 -6.830 1.00 92.50 317 ARG A O 1
ATOM 2453 N N . SER A 1 318 ? -7.432 -6.633 -7.639 1.00 89.62 318 SER A N 1
ATOM 2454 C CA . SER A 1 318 ? -8.412 -6.451 -8.724 1.00 89.62 318 SER A CA 1
ATOM 2455 C C . SER A 1 318 ? -8.484 -7.642 -9.684 1.00 89.62 318 SER A C 1
ATOM 2457 O O . SER A 1 318 ? -9.566 -8.054 -10.101 1.00 89.62 318 SER A O 1
ATOM 2459 N N . LYS A 1 319 ? -7.328 -8.245 -9.980 1.00 78.19 319 LYS A N 1
ATOM 2460 C CA . LYS A 1 319 ? -7.183 -9.495 -10.726 1.00 78.19 319 LYS A CA 1
ATOM 2461 C C . LYS A 1 319 ? -6.705 -10.618 -9.791 1.00 78.19 319 LYS A C 1
ATOM 2463 O O . LYS A 1 319 ? -5.509 -10.892 -9.720 1.00 78.19 319 LYS A O 1
ATOM 2468 N N . PRO A 1 320 ? -7.610 -11.332 -9.097 1.00 58.88 320 PRO A N 1
ATOM 2469 C CA . PRO A 1 320 ? -7.233 -12.421 -8.188 1.00 58.88 320 PRO A CA 1
ATOM 2470 C C . PRO A 1 320 ? -6.729 -13.678 -8.921 1.00 58.88 320 PRO A C 1
ATOM 2472 O O . PRO A 1 320 ? -6.252 -14.617 -8.290 1.00 58.88 320 PRO A O 1
ATOM 2475 N N . ARG A 1 321 ? -6.854 -13.729 -10.255 1.00 53.47 321 ARG A N 1
ATOM 2476 C CA . ARG A 1 321 ? -6.377 -14.830 -11.098 1.00 53.47 321 ARG A CA 1
ATOM 2477 C C . ARG A 1 321 ? -5.260 -14.325 -11.996 1.00 53.47 321 ARG A C 1
ATOM 2479 O O . ARG A 1 321 ? -5.531 -13.814 -13.078 1.00 53.47 321 ARG A O 1
ATOM 2486 N N . TYR A 1 322 ? -4.019 -14.500 -11.560 1.00 48.62 322 TYR A N 1
ATOM 2487 C CA . TYR A 1 322 ? -2.903 -14.412 -12.487 1.00 48.62 322 TYR A CA 1
ATOM 2488 C C . TYR A 1 322 ? -2.923 -15.659 -13.375 1.00 48.62 322 TYR A C 1
ATOM 2490 O O . TYR A 1 322 ? -2.780 -16.784 -12.893 1.00 48.62 322 TYR A O 1
ATOM 2498 N N . VAL A 1 323 ? -3.162 -15.464 -14.667 1.00 43.06 323 VAL A N 1
ATOM 2499 C CA . VAL A 1 323 ? -2.927 -16.491 -15.679 1.00 43.06 323 VAL A CA 1
ATOM 2500 C C . VAL A 1 323 ? -1.550 -16.176 -16.232 1.00 43.06 323 VAL A C 1
ATOM 2502 O O . VAL A 1 323 ? -1.390 -15.152 -16.888 1.00 43.06 323 VAL A O 1
ATOM 2505 N N . VAL A 1 324 ? -0.561 -17.030 -15.948 1.00 42.53 324 VAL A N 1
ATOM 2506 C CA . VAL A 1 324 ? 0.718 -16.983 -16.671 1.00 42.53 324 VAL A CA 1
ATOM 2507 C C . VAL A 1 324 ? 0.356 -17.020 -18.155 1.00 42.53 324 VAL A C 1
ATOM 2509 O O . VAL A 1 324 ? -0.315 -17.976 -18.554 1.00 42.53 324 VAL A O 1
ATOM 2512 N N . PRO A 1 325 ? 0.699 -15.999 -18.959 1.00 37.44 325 PRO A N 1
ATOM 2513 C CA . PRO A 1 325 ? 0.344 -16.001 -20.366 1.00 37.44 325 PRO A CA 1
ATOM 2514 C C . PRO A 1 325 ? 0.844 -17.296 -21.010 1.00 37.44 325 PRO A C 1
ATOM 2516 O O . PRO A 1 325 ? 2.041 -17.585 -20.959 1.00 37.44 325 PRO A O 1
ATOM 2519 N N . ASP A 1 326 ? -0.071 -18.068 -21.604 1.00 34.16 326 ASP A N 1
ATOM 2520 C CA . ASP A 1 326 ? 0.235 -19.198 -22.488 1.00 34.16 326 ASP A CA 1
ATOM 2521 C C . ASP A 1 326 ? 0.897 -18.636 -23.759 1.00 34.16 326 ASP A C 1
ATOM 2523 O O . ASP A 1 326 ? 0.310 -18.593 -24.838 1.00 34.16 326 ASP A O 1
ATOM 2527 N N . SER A 1 327 ? 2.121 -18.126 -23.648 1.00 38.44 327 SER A N 1
ATOM 2528 C CA . SER A 1 327 ? 3.003 -18.084 -24.799 1.00 38.44 327 SER A CA 1
ATOM 2529 C C . SER A 1 327 ? 3.740 -19.416 -24.803 1.00 38.44 327 SER A C 1
ATOM 2531 O O . SER A 1 327 ? 4.373 -19.807 -23.820 1.00 38.44 327 SER A O 1
ATOM 2533 N N . ASP A 1 328 ? 3.649 -20.144 -25.917 1.00 36.84 328 ASP A N 1
ATOM 2534 C CA . ASP A 1 328 ? 4.311 -21.440 -26.127 1.00 36.84 328 ASP A CA 1
ATOM 2535 C C . ASP A 1 328 ? 5.840 -21.396 -25.890 1.00 36.84 328 ASP A C 1
ATOM 2537 O O . ASP A 1 328 ? 6.501 -22.433 -25.843 1.00 36.84 328 ASP A O 1
ATOM 2541 N N . VAL A 1 329 ? 6.405 -20.201 -25.689 1.00 45.03 329 VAL A N 1
ATOM 2542 C CA . VAL A 1 329 ? 7.801 -19.945 -25.329 1.00 45.03 329 VAL A CA 1
ATOM 2543 C C . VAL A 1 329 ? 8.095 -20.320 -23.866 1.00 45.03 329 VAL A C 1
ATOM 2545 O O . VAL A 1 329 ? 9.123 -20.936 -23.599 1.00 45.03 329 VAL A O 1
ATOM 2548 N N . TRP A 1 330 ? 7.179 -20.070 -22.920 1.00 40.50 330 TRP A N 1
ATOM 2549 C CA . TRP A 1 330 ? 7.404 -20.355 -21.489 1.00 40.50 330 TRP A CA 1
ATOM 2550 C C . TRP A 1 330 ? 7.304 -21.842 -21.124 1.00 40.50 330 TRP A C 1
ATOM 2552 O O . TRP A 1 330 ? 7.808 -22.274 -20.084 1.00 40.50 330 TRP A O 1
ATOM 2562 N N . ARG A 1 331 ? 6.678 -22.660 -21.978 1.00 38.75 331 ARG A N 1
ATOM 2563 C CA . ARG A 1 331 ? 6.497 -24.099 -21.729 1.00 38.75 331 ARG A CA 1
ATOM 2564 C C . ARG A 1 331 ? 7.808 -24.883 -21.751 1.00 38.75 331 ARG A C 1
ATOM 2566 O O . ARG A 1 331 ? 7.911 -25.896 -21.065 1.00 38.75 331 ARG A O 1
ATOM 2573 N N . ASN A 1 332 ? 8.792 -24.412 -22.514 1.00 39.31 332 ASN A N 1
ATOM 2574 C CA . ASN A 1 332 ? 10.073 -25.100 -22.669 1.00 39.31 332 ASN A CA 1
ATOM 2575 C C . ASN A 1 332 ? 11.102 -24.719 -21.597 1.00 39.31 332 ASN A C 1
ATOM 2577 O O . ASN A 1 332 ? 12.120 -25.396 -21.485 1.00 39.31 332 ASN A O 1
ATOM 2581 N N . GLU A 1 333 ? 10.825 -23.693 -20.788 1.00 42.59 333 GLU A N 1
ATOM 2582 C CA . GLU A 1 333 ? 11.759 -23.196 -19.771 1.00 42.59 333 GLU A CA 1
ATOM 2583 C C . GLU A 1 333 ? 11.216 -23.248 -18.341 1.00 42.59 333 GLU A C 1
ATOM 2585 O O . GLU A 1 333 ? 11.959 -22.939 -17.417 1.00 42.59 333 GLU A O 1
ATOM 2590 N N . ASN A 1 334 ? 9.964 -23.676 -18.117 1.00 40.81 334 ASN A N 1
ATOM 2591 C CA . ASN A 1 334 ? 9.388 -23.761 -16.772 1.00 40.81 334 ASN A CA 1
ATOM 2592 C C . ASN A 1 334 ? 10.158 -24.779 -15.890 1.00 40.81 334 ASN A C 1
ATOM 2594 O O . ASN A 1 334 ? 9.970 -25.992 -16.053 1.00 40.81 334 ASN A O 1
ATOM 2598 N N . PRO A 1 335 ? 10.954 -24.328 -14.897 1.00 42.72 335 PRO A N 1
ATOM 2599 C CA . PRO A 1 335 ? 11.748 -25.215 -14.046 1.00 42.72 335 PRO A CA 1
ATOM 2600 C C . PRO A 1 335 ? 10.897 -25.972 -13.010 1.00 42.72 335 PRO A C 1
ATOM 2602 O O . PRO A 1 335 ? 11.407 -26.845 -12.312 1.00 42.72 335 PRO A O 1
ATOM 2605 N N . TYR A 1 336 ? 9.596 -25.678 -12.924 1.00 39.44 336 TYR A N 1
ATOM 2606 C CA . TYR A 1 336 ? 8.647 -26.284 -11.987 1.00 39.44 336 TYR A CA 1
ATOM 2607 C C . TYR A 1 336 ? 7.699 -27.299 -12.638 1.00 39.44 336 TYR A C 1
ATOM 2609 O O . TYR A 1 336 ? 6.876 -27.899 -11.949 1.00 39.44 336 TYR A O 1
ATOM 2617 N N . ALA A 1 337 ? 7.831 -27.566 -13.943 1.00 39.34 337 ALA A N 1
ATOM 2618 C CA . ALA A 1 337 ? 6.969 -28.508 -14.668 1.00 39.34 337 ALA A CA 1
ATOM 2619 C C . ALA A 1 337 ? 7.057 -29.972 -14.169 1.00 39.34 337 ALA A C 1
ATOM 2621 O O . ALA A 1 337 ? 6.256 -30.813 -14.578 1.00 39.34 337 AL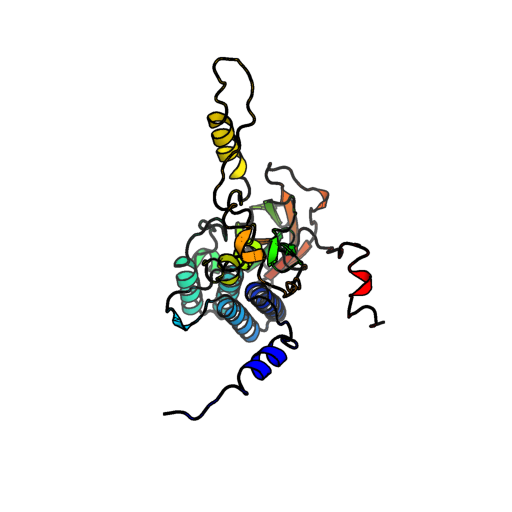A A O 1
ATOM 2622 N N . GLY A 1 338 ? 8.019 -30.285 -13.293 1.00 34.28 338 GLY A N 1
ATOM 2623 C CA . GLY A 1 338 ? 8.281 -31.631 -12.778 1.00 34.28 338 GLY A CA 1
ATOM 2624 C C . GLY A 1 338 ? 7.765 -31.940 -11.369 1.00 34.28 338 GLY A C 1
ATOM 2625 O O . GLY A 1 338 ? 7.936 -33.074 -10.931 1.00 34.28 338 GLY A O 1
ATOM 2626 N N . MET A 1 339 ? 7.157 -30.997 -10.643 1.00 34.47 339 MET A N 1
ATOM 2627 C CA . MET A 1 339 ? 6.584 -31.292 -9.322 1.00 34.47 339 MET A CA 1
ATOM 2628 C C . MET A 1 339 ? 5.096 -31.629 -9.458 1.00 34.47 339 MET A C 1
ATOM 2630 O O . MET A 1 339 ? 4.243 -30.743 -9.477 1.00 34.47 339 MET A O 1
ATOM 2634 N N . LYS A 1 340 ? 4.801 -32.924 -9.590 1.00 34.59 340 LYS A N 1
ATOM 2635 C CA . LYS A 1 340 ? 3.472 -33.510 -9.381 1.00 34.59 340 LYS A CA 1
ATOM 2636 C C . LYS A 1 340 ? 3.499 -34.450 -8.192 1.00 34.59 340 LYS A C 1
ATOM 2638 O O . LYS A 1 340 ? 4.512 -35.173 -8.062 1.00 34.59 340 LYS A O 1
#

Nearest PDB structures (foldseek):
  5l0y-assembly7_G  TM=7.086E-01  e=3.449E-02  Thermochaetoides thermophila DSM 1495
  5l0y-assembly3_C  TM=8.412E-01  e=9.834E-02  Thermochaetoides thermophila DSM 1495
  5l0y-assembly5_E  TM=8.857E-01  e=1.478E-01  Thermochaetoides thermophila DSM 1495
  5l0y-assembly2_B  TM=7.034E-01  e=1.042E-01  Thermochaetoides thermophila DSM 1495
  5mgx-assembly3_G  TM=3.886E-01  e=2.417E+00  Homo sapiens

Secondary structure (DSSP, 8-state):
------SSHHHHHHHHSS-------HHHHHHHHHHHHHHHHHTT-HHHHHHHHHHHHHHHS--GGGS------HHHHHHHHHHHHHTT-HHHHHHHHHHHHHS---TTTS-TT-GGGSHHHHHH--EEEEEEES---EEEEESGGG-EEEEEPPP--EEEEEEEETTEEEEEPEEEEEHHHHHHEETTEEPHHHHHTT----TT----TTTHHHHHHHHHHT-----TT----------S--SGGGTGGGS--PPP-----TTS-SEEEEEEE---SEEEEEEEEEEETTS-B-GGG-EEEEEEEE-SSS-EEEEEES---------TTGGGT-TTTT--